Protein 6WFV (pdb70)

Secondary structure (DSSP, 8-state):
--GGGEEEEEE-SS--HHHHHHHHHHHHTT--EEEE-TTSPP-S--TT-SS-BHHHHHHHHHHHGGGTT-TT-EEEEEESTTEEE-S-HHHHHHHHHHHT-SEEEEEESS--S-GGGGGGSPP-TTS--EEEEEEEEEEHHHHHHHHTT--S-TTSBHHHHHHHHHT-HHHHHHHTEEE-TT-SSEEE-TTTGGGEEEEEETTEEEEEETTTTB--SEEE--GGGGGGGGG--

InterPro domains:
  IPR001006 Procollagen-lysine 5-dioxygenase, conserved site [PS01325] (666-673)
  IPR005123 Oxoglutarate/iron-dependent dioxygenase domain [PS51471] (647-738)
  IPR006620 Prolyl 4-hydroxylase, alpha subunit [SM00702] (564-737)
  IPR029044 Nucleotide-diphospho-sugar transferases [SSF53448] (309-612)
  IPR044861 Isopenicillin N synthase-like, Fe(2+) 2OG dioxygenase domain [PF03171] (651-738)
  IPR050757 Collagen-modifying Glycosyltransferase 25 [PTHR10730] (68-732)
  IPR057589 PLOD1-3-like, GT domain [PF25342] (37-279)

Nearest PDB structures (foldseek):
  6wfv-assembly1_A  TM=1.004E+00  e=2.720E-55  Homo sapiens
  6tex-assembly1_A  TM=9.906E-01  e=3.030E-49  Homo sapiens
  6fxr-assembly1_A  TM=9.910E-01  e=2.423E-48  Homo sapiens
  8one-assembly1_A  TM=9.907E-01  e=4.680E-47  Homo sapiens
  6tez-assembly1_A-2  TM=9.924E-01  e=7.274E-47  Homo sapiens

Structure (mmCIF, N/CA/C/O backbone):
data_6WFV
#
_entry.id   6WFV
#
_cell.length_a   71.066
_cell.length_b   71.066
_cell.length_c   110.813
_cell.angle_alpha   90.000
_cell.angle_beta   90.000
_cell.angle_gamma   120.000
#
_symmetry.space_group_name_H-M   'P 32 2 1'
#
loop_
_entity.id
_entity.type
_entity.pdbx_description
1 polymer 'Multifunctional procollagen lysine hydroxylase and glycosyltransferase LH3'
2 non-polymer 'MANGANESE (II) ION'
3 non-polymer 'MAGNESIUM ION'
4 non-polymer "URIDINE-5'-DIPHOSPHATE"
5 non-polymer 2-AMINO-2-HYDROXYMETHYL-PROPANE-1,3-DIOL
6 water water
#
loop_
_atom_site.group_PDB
_atom_site.id
_atom_site.type_symbol
_atom_site.label_atom_id
_atom_site.label_alt_id
_atom_site.label_comp_id
_atom_site.label_asym_id
_atom_site.label_entity_id
_atom_site.label_seq_id
_atom_site.pdbx_PDB_ins_code
_atom_site.Cartn_x
_atom_site.Cartn_y
_atom_site.Cartn_z
_atom_site.occupancy
_atom_site.B_iso_or_equiv
_atom_site.auth_seq_id
_atom_site.auth_comp_id
_atom_site.auth_asym_id
_atom_site.auth_atom_id
_atom_site.pdbx_PDB_model_num
ATOM 1 N N . VAL A 1 15 ? 53.581 25.137 6.001 1.00 47.54 34 VAL A N 1
ATOM 2 C CA . VAL A 1 15 ? 52.741 24.036 5.548 1.00 47.87 34 VAL A CA 1
ATOM 3 C C . VAL A 1 15 ? 52.417 24.286 4.061 1.00 42.71 34 VAL A C 1
ATOM 4 O O . VAL A 1 15 ? 52.377 25.420 3.577 1.00 53.08 34 VAL A O 1
ATOM 16 N N . ASN A 1 16 ? 52.206 23.198 3.357 1.00 36.50 35 ASN A N 1
ATOM 17 C CA . ASN A 1 16 ? 51.893 23.235 1.952 1.00 36.81 35 ASN A CA 1
ATOM 18 C C . ASN A 1 16 ? 50.410 23.582 1.774 1.00 35.54 35 ASN A C 1
ATOM 19 O O . ASN A 1 16 ? 49.561 22.906 2.364 1.00 34.55 35 ASN A O 1
ATOM 30 N N . PRO A 1 17 ? 50.067 24.660 1.033 1.00 36.93 36 PRO A N 1
ATOM 31 C CA . PRO A 1 17 ? 48.635 24.931 0.800 1.00 31.12 36 PRO A CA 1
ATOM 32 C C . PRO A 1 17 ? 47.890 23.752 0.189 1.00 25.82 36 PRO A C 1
ATOM 33 O O . PRO A 1 17 ? 46.664 23.680 0.320 1.00 27.08 36 PRO A O 1
ATOM 44 N N . GLU A 1 18 ? 48.589 22.832 -0.497 1.00 27.49 37 GLU A N 1
ATOM 45 C CA . GLU A 1 18 ? 47.903 21.676 -1.074 1.00 31.50 37 GLU A CA 1
ATOM 46 C C . GLU A 1 18 ? 47.333 20.756 -0.005 1.00 27.81 37 GLU A C 1
ATOM 47 O O . GLU A 1 18 ? 46.459 19.938 -0.310 1.00 31.14 37 GLU A O 1
ATOM 59 N N . LYS A 1 19 ? 47.769 20.902 1.241 1.00 26.32 38 LYS A N 1
ATOM 60 C CA . LYS A 1 19 ? 47.268 20.086 2.341 1.00 25.15 38 LYS A CA 1
ATOM 61 C C . LYS A 1 19 ? 46.121 20.746 3.099 1.00 24.59 38 LYS A C 1
ATOM 62 O O . LYS A 1 19 ? 45.667 20.186 4.095 1.00 27.76 38 LYS A O 1
ATOM 81 N N . LEU A 1 20 ? 45.651 21.915 2.664 1.00 20.43 39 LEU A N 1
ATOM 82 C CA . LEU A 1 20 ? 44.555 22.610 3.327 1.00 18.62 39 LEU A CA 1
ATOM 83 C C . LEU A 1 20 ? 43.253 22.422 2.557 1.00 20.04 39 LEU A C 1
ATOM 84 O O . LEU A 1 20 ? 43.206 22.646 1.340 1.00 18.92 39 LEU A O 1
ATOM 100 N N . LEU A 1 21 ? 42.198 22.049 3.269 1.00 16.24 40 LEU A N 1
ATOM 101 C CA . LEU A 1 21 ? 40.852 21.984 2.716 1.00 19.41 40 LEU A CA 1
ATOM 102 C C . LEU A 1 21 ? 39.942 22.884 3.527 1.00 20.51 40 LEU A C 1
ATOM 103 O O . LEU A 1 21 ? 39.938 22.809 4.763 1.00 17.90 40 LEU A O 1
ATOM 119 N N . VAL A 1 22 ? 39.172 23.737 2.855 1.00 15.17 41 VAL A N 1
ATOM 120 C CA . VAL A 1 22 ? 38.172 24.559 3.517 1.00 14.91 41 VAL A CA 1
ATOM 121 C C . VAL A 1 22 ? 36.835 23.859 3.370 1.00 18.84 41 VAL A C 1
ATOM 122 O O . VAL A 1 22 ? 36.363 23.649 2.257 1.00 19.42 41 VAL A O 1
ATOM 135 N N . ILE A 1 23 ? 36.218 23.503 4.471 1.00 14.70 42 ILE A N 1
ATOM 136 C CA . ILE A 1 23 ? 34.913 22.866 4.481 1.00 14.03 42 ILE A CA 1
ATOM 137 C C . ILE A 1 23 ? 33.892 23.876 4.969 1.00 17.11 42 ILE A C 1
ATOM 138 O O . ILE A 1 23 ? 34.116 24.575 5.982 1.00 16.43 42 ILE A O 1
ATOM 154 N N . THR A 1 24 ? 32.762 23.954 4.266 1.00 13.89 43 THR A N 1
ATOM 155 C CA . THR A 1 24 ? 31.659 24.808 4.682 1.00 14.64 43 THR A CA 1
ATOM 156 C C . THR A 1 24 ? 30.337 24.077 4.496 1.00 18.47 43 THR A C 1
ATOM 157 O O . THR A 1 24 ? 30.280 22.943 4.009 1.00 17.85 43 THR A O 1
ATOM 168 N N . VAL A 1 25 ? 29.262 24.722 4.940 1.00 18.34 44 VAL A N 1
ATOM 169 C CA . VAL A 1 25 ? 27.912 24.201 4.796 1.00 16.19 44 VAL A CA 1
ATOM 170 C C . VAL A 1 25 ? 27.090 25.253 4.075 1.00 16.59 44 VAL A C 1
ATOM 171 O O . VAL A 1 25 ? 27.159 26.447 4.405 1.00 17.48 44 VAL A O 1
ATOM 184 N N . ALA A 1 26 ? 26.334 24.820 3.072 1.00 15.69 45 ALA A N 1
ATOM 185 C CA . ALA A 1 26 ? 25.359 25.678 2.417 1.00 16.86 45 ALA A CA 1
ATOM 186 C C . ALA A 1 26 ? 24.253 24.795 1.886 1.00 19.97 45 ALA A C 1
ATOM 187 O O . ALA A 1 26 ? 24.514 23.935 1.035 1.00 20.12 45 ALA A O 1
ATOM 194 N N . THR A 1 27 ? 23.026 25.011 2.334 1.00 17.56 46 THR A N 1
ATOM 195 C CA . THR A 1 27 ? 21.925 24.277 1.742 1.00 21.98 46 THR A CA 1
ATOM 196 C C . THR A 1 27 ? 21.410 24.923 0.458 1.00 19.47 46 THR A C 1
ATOM 197 O O . THR A 1 27 ? 20.738 24.250 -0.326 1.00 19.38 46 THR A O 1
ATOM 208 N N . ALA A 1 28 ? 21.713 26.195 0.222 1.00 19.49 47 ALA A N 1
ATOM 209 C CA . ALA A 1 28 ? 21.354 26.882 -1.009 1.00 19.16 47 ALA A CA 1
ATOM 210 C C . ALA A 1 28 ? 22.498 27.803 -1.398 1.00 17.76 47 ALA A C 1
ATOM 211 O O . ALA A 1 28 ? 23.311 28.207 -0.565 1.00 18.81 47 ALA A O 1
ATOM 218 N N . GLU A 1 29 ? 22.557 28.133 -2.690 1.00 20.25 48 GLU A N 1
ATOM 219 C CA . GLU A 1 29 ? 23.564 29.070 -3.190 1.00 22.37 48 GLU A CA 1
ATOM 220 C C . GLU A 1 29 ? 23.039 30.503 -3.017 1.00 20.36 48 GLU A C 1
ATOM 221 O O . GLU A 1 29 ? 22.660 31.193 -3.965 1.00 22.40 48 GLU A O 1
ATOM 233 N N . THR A 1 30 ? 23.011 30.915 -1.742 1.00 21.38 49 THR A N 1
ATOM 234 C CA . THR A 1 30 ? 22.558 32.249 -1.378 1.00 23.28 49 THR A CA 1
ATOM 235 C C . THR A 1 30 ? 23.592 33.296 -1.800 1.00 21.06 49 THR A C 1
ATOM 236 O O . THR A 1 30 ? 24.753 32.982 -2.103 1.00 19.68 49 THR A O 1
ATOM 247 N N . GLU A 1 31 ? 23.174 34.566 -1.780 1.00 23.19 50 GLU A N 1
ATOM 248 C CA . GLU A 1 31 ? 24.121 35.631 -2.093 1.00 23.98 50 GLU A CA 1
ATOM 249 C C . GLU A 1 31 ? 25.301 35.608 -1.138 1.00 23.41 50 GLU A C 1
ATOM 250 O O . GLU A 1 31 ? 26.439 35.876 -1.538 1.00 25.25 50 GLU A O 1
ATOM 262 N N . GLY A 1 32 ? 25.048 35.274 0.132 1.00 22.09 51 GLY A N 1
ATOM 263 C CA . GLY A 1 32 ? 26.135 35.171 1.089 1.00 22.68 51 GLY A CA 1
ATOM 264 C C . GLY A 1 32 ? 27.110 34.056 0.741 1.00 19.88 51 GLY A C 1
ATOM 265 O O . GLY A 1 32 ? 28.329 34.250 0.769 1.00 19.99 51 GLY A O 1
ATOM 269 N N . TYR A 1 33 ? 26.581 32.879 0.401 1.00 19.58 52 TYR A N 1
ATOM 270 C CA . TYR A 1 33 ? 27.468 31.794 -0.013 1.00 18.62 52 TYR A CA 1
ATOM 271 C C . TYR A 1 33 ? 28.279 32.170 -1.243 1.00 17.11 52 TYR A C 1
ATOM 272 O O . TYR A 1 33 ? 29.480 31.877 -1.312 1.00 20.15 52 TYR A O 1
ATOM 290 N N . LEU A 1 34 ? 27.654 32.824 -2.231 1.00 18.61 53 LEU A N 1
ATOM 291 C CA . LEU A 1 34 ? 28.388 33.198 -3.432 1.00 21.35 53 LEU A CA 1
ATOM 292 C C . LEU A 1 34 ? 29.474 34.232 -3.117 1.00 18.30 53 LEU A C 1
ATOM 293 O O . LEU A 1 34 ? 30.574 34.178 -3.683 1.00 24.19 53 LEU A O 1
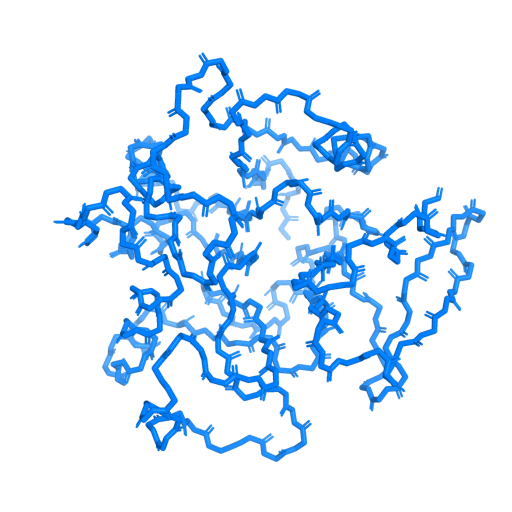ATOM 309 N N . ARG A 1 35 ? 29.177 35.165 -2.201 1.00 24.16 54 ARG A N 1
ATOM 310 C CA . ARG A 1 35 ? 30.180 36.124 -1.729 1.00 24.04 54 ARG A CA 1
ATOM 311 C C . ARG A 1 35 ? 31.357 35.402 -1.086 1.00 26.24 54 ARG A C 1
ATOM 312 O O . ARG A 1 35 ? 32.522 35.691 -1.395 1.00 23.62 54 ARG A O 1
ATOM 333 N N . PHE A 1 36 ? 31.064 34.441 -0.209 1.00 22.32 55 PHE A N 1
ATOM 334 C CA . PHE A 1 36 ? 32.108 33.607 0.380 1.00 21.14 55 PHE A CA 1
ATOM 335 C C . PHE A 1 36 ? 32.920 32.900 -0.697 1.00 21.84 55 PHE A C 1
ATOM 336 O O . PHE A 1 36 ? 34.159 32.961 -0.726 1.00 21.19 55 PHE A O 1
ATOM 353 N N . LEU A 1 37 ? 32.228 32.226 -1.605 1.00 20.45 56 LEU A N 1
ATOM 354 C CA . LEU A 1 37 ? 32.892 31.392 -2.593 1.00 20.00 56 LEU A CA 1
ATOM 355 C C . LEU A 1 37 ? 33.769 32.209 -3.532 1.00 21.52 56 LEU A C 1
ATOM 356 O O . LEU A 1 37 ? 34.851 31.761 -3.930 1.00 24.71 56 LEU A O 1
ATOM 372 N N . ARG A 1 38 ? 33.313 33.402 -3.919 1.00 18.73 57 ARG A N 1
ATOM 373 C CA . ARG A 1 38 ? 34.140 34.242 -4.770 1.00 21.48 57 ARG A CA 1
ATOM 374 C C . ARG A 1 38 ? 35.427 34.627 -4.064 1.00 20.58 57 ARG A C 1
ATOM 375 O O . ARG A 1 38 ? 36.494 34.694 -4.698 1.00 21.50 57 ARG A O 1
ATOM 396 N N . SER A 1 39 ? 35.345 34.913 -2.761 1.00 21.66 58 SER A N 1
ATOM 397 C CA . SER A 1 39 ? 36.549 35.276 -2.023 1.00 20.36 58 SER A CA 1
ATOM 398 C C . SER A 1 39 ? 37.485 34.080 -1.896 1.00 21.94 58 SER A C 1
ATOM 399 O O . SER A 1 39 ? 38.704 34.219 -2.058 1.00 21.87 58 SER A O 1
ATOM 407 N N . ALA A 1 40 ? 36.933 32.890 -1.673 1.00 21.27 59 ALA A N 1
ATOM 408 C CA . ALA A 1 40 ? 37.772 31.701 -1.550 1.00 21.05 59 ALA A CA 1
ATOM 409 C C . ALA A 1 40 ? 38.484 31.401 -2.861 1.00 23.65 59 ALA A C 1
ATOM 410 O O . ALA A 1 40 ? 39.673 31.050 -2.875 1.00 22.17 59 ALA A O 1
ATOM 417 N N . GLU A 1 41 ? 37.768 31.537 -3.969 1.00 21.68 60 GLU A N 1
ATOM 418 C CA . GLU A 1 41 ? 38.338 31.247 -5.280 1.00 24.01 60 GLU A CA 1
ATOM 419 C C . GLU A 1 41 ? 39.394 32.274 -5.660 1.00 25.40 60 GLU A C 1
ATOM 420 O O . GLU A 1 41 ? 40.432 31.914 -6.227 1.00 24.96 60 GLU A O 1
ATOM 432 N N . PHE A 1 42 ? 39.166 33.553 -5.320 1.00 22.67 61 PHE A N 1
ATOM 433 C CA . PHE A 1 42 ? 40.155 34.590 -5.627 1.00 23.15 61 PHE A CA 1
ATOM 434 C C . PHE A 1 42 ? 41.501 34.277 -4.981 1.00 22.63 61 PHE A C 1
ATOM 435 O O . PHE A 1 42 ? 42.559 34.498 -5.592 1.00 23.00 61 PHE A O 1
ATOM 452 N N . PHE A 1 43 ? 41.474 33.753 -3.751 1.00 23.88 62 PHE A N 1
ATOM 453 C CA . PHE A 1 43 ? 42.674 33.402 -2.992 1.00 24.03 62 PHE A CA 1
ATOM 454 C C . PHE A 1 43 ? 43.133 31.957 -3.228 1.00 23.44 62 PHE A C 1
ATOM 455 O O . PHE A 1 43 ? 44.089 31.519 -2.581 1.00 24.94 62 PHE A O 1
ATOM 472 N N A ASN A 1 44 ? 42.467 31.229 -4.128 0.56 20.71 63 ASN A N 1
ATOM 473 N N B ASN A 1 44 ? 42.509 31.225 -4.161 0.44 21.02 63 ASN A N 1
ATOM 474 C CA A ASN A 1 44 ? 42.899 29.906 -4.577 0.56 22.90 63 ASN A CA 1
ATOM 475 C CA B ASN A 1 44 ? 42.938 29.876 -4.580 0.44 22.81 63 ASN A CA 1
ATOM 476 C C A ASN A 1 44 ? 42.754 28.846 -3.484 0.56 22.11 63 ASN A C 1
ATOM 477 C C B ASN A 1 44 ? 42.758 28.832 -3.477 0.44 22.10 63 ASN A C 1
ATOM 478 O O A ASN A 1 44 ? 43.500 27.862 -3.452 0.56 23.44 63 ASN A O 1
ATOM 479 O O B ASN A 1 44 ? 43.497 27.844 -3.418 0.44 23.36 63 ASN A O 1
ATOM 500 N N . TYR A 1 45 ? 41.786 29.025 -2.591 1.00 20.08 64 TYR A N 1
ATOM 501 C CA . TYR A 1 45 ? 41.442 27.970 -1.640 1.00 16.48 64 TYR A CA 1
ATOM 502 C C . TYR A 1 45 ? 40.698 26.852 -2.365 1.00 19.98 64 TYR A C 1
ATOM 503 O O . TYR A 1 45 ? 40.070 27.066 -3.417 1.00 20.99 64 TYR A O 1
ATOM 521 N N . THR A 1 46 ? 40.765 25.659 -1.804 1.00 18.00 65 THR A N 1
ATOM 522 C CA . THR A 1 46 ? 39.933 24.547 -2.242 1.00 19.27 65 THR A CA 1
ATOM 523 C C . THR A 1 46 ? 38.806 24.372 -1.233 1.00 20.14 65 THR A C 1
ATOM 524 O O . THR A 1 46 ? 39.065 24.202 -0.029 1.00 19.35 65 THR A O 1
ATOM 535 N N . VAL A 1 47 ? 37.564 24.440 -1.721 1.00 17.83 66 VAL A N 1
ATOM 536 C CA . VAL A 1 47 ? 36.379 24.403 -0.869 1.00 17.37 66 VAL A CA 1
ATOM 537 C C . VAL A 1 47 ? 35.643 23.084 -1.094 1.00 17.52 66 VAL A C 1
ATOM 538 O O . VAL A 1 47 ? 35.530 22.600 -2.224 1.00 16.94 66 VAL A O 1
ATOM 551 N N . ARG A 1 48 ? 35.162 22.506 0.006 1.00 16.72 67 ARG A N 1
ATOM 552 C CA . ARG A 1 48 ? 34.220 21.388 0.004 1.00 17.41 67 ARG A CA 1
ATOM 553 C C . ARG A 1 48 ? 32.948 21.906 0.666 1.00 19.27 67 ARG A C 1
ATOM 554 O O . ARG A 1 48 ? 32.998 22.357 1.810 1.00 19.04 67 ARG A O 1
ATOM 575 N N . THR A 1 49 ? 31.835 21.877 -0.060 1.00 15.78 68 THR A N 1
ATOM 576 C CA . THR A 1 49 ? 30.573 22.425 0.426 1.00 16.78 68 THR A CA 1
ATOM 577 C C . THR A 1 49 ? 29.620 21.292 0.771 1.00 17.41 68 THR A C 1
ATOM 578 O O . THR A 1 49 ? 29.282 20.469 -0.093 1.00 19.67 68 THR A O 1
ATOM 589 N N . LEU A 1 50 ? 29.194 21.253 2.038 1.00 15.66 69 LEU A N 1
ATOM 590 C CA . LEU A 1 50 ? 28.256 20.237 2.496 1.00 14.50 69 LEU A CA 1
ATOM 591 C C . LEU A 1 50 ? 26.836 20.775 2.457 1.00 15.68 69 LEU A C 1
ATOM 592 O O . LEU A 1 50 ? 26.582 21.918 2.856 1.00 19.20 69 LEU A O 1
ATOM 608 N N . GLY A 1 51 ? 25.916 19.947 1.992 1.00 18.88 70 GLY A N 1
ATOM 609 C CA . GLY A 1 51 ? 24.505 20.209 2.167 1.00 21.53 70 GLY A CA 1
ATOM 610 C C . GLY A 1 51 ? 23.758 20.862 1.016 1.00 18.41 70 GLY A C 1
ATOM 611 O O . GLY A 1 51 ? 22.545 21.107 1.158 1.00 20.63 70 GLY A O 1
ATOM 615 N N . LEU A 1 52 ? 24.404 21.129 -0.130 1.00 17.49 71 LEU A N 1
ATOM 616 C CA . LEU A 1 52 ? 23.721 21.867 -1.189 1.00 19.40 71 LEU A CA 1
ATOM 617 C C . LEU A 1 52 ? 22.514 21.114 -1.731 1.00 19.40 71 LEU A C 1
ATOM 618 O O . LEU A 1 52 ? 22.617 19.972 -2.195 1.00 20.91 71 LEU A O 1
ATOM 634 N N . GLY A 1 53 ? 21.365 21.784 -1.702 1.00 17.86 72 GLY A N 1
ATOM 635 C CA . GLY A 1 53 ? 20.115 21.234 -2.150 1.00 19.87 72 GLY A CA 1
ATOM 636 C C . GLY A 1 53 ? 19.379 20.398 -1.131 1.00 18.96 72 GLY A C 1
ATOM 637 O O . GLY A 1 53 ? 18.287 19.893 -1.446 1.00 21.19 72 GLY A O 1
ATOM 641 N N . GLU A 1 54 ? 19.953 20.197 0.049 1.00 21.83 73 GLU A N 1
ATOM 642 C CA . GLU A 1 54 ? 19.299 19.478 1.136 1.00 25.31 73 GLU A CA 1
ATOM 643 C C . GLU A 1 54 ? 18.437 20.435 1.952 1.00 23.91 73 GLU A C 1
ATOM 644 O O . GLU A 1 54 ? 18.612 21.656 1.902 1.00 21.61 73 GLU A O 1
ATOM 656 N N . GLU A 1 55 ? 17.491 19.861 2.704 1.00 25.67 74 GLU A N 1
ATOM 657 C CA . GLU A 1 55 ? 16.629 20.649 3.569 1.00 24.83 74 GLU A CA 1
ATOM 658 C C . GLU A 1 55 ? 17.401 21.028 4.827 1.00 22.83 74 GLU A C 1
ATOM 659 O O . GLU A 1 55 ? 18.026 20.172 5.471 1.00 22.66 74 GLU A O 1
ATOM 671 N N . TRP A 1 56 ? 17.381 22.313 5.174 1.00 24.29 75 TRP A N 1
ATOM 672 C CA . TRP A 1 56 ? 17.976 22.731 6.437 1.00 21.10 75 TRP A CA 1
ATOM 673 C C . TRP A 1 56 ? 17.102 22.275 7.590 1.00 22.75 75 TRP A C 1
ATOM 674 O O . TRP A 1 56 ? 15.897 22.538 7.620 1.00 23.37 75 TRP A O 1
ATOM 695 N N . ARG A 1 57 ? 17.727 21.590 8.532 1.00 22.53 76 ARG A N 1
ATOM 696 C CA . ARG A 1 57 ? 17.077 21.111 9.741 1.00 22.09 76 ARG A CA 1
ATOM 697 C C . ARG A 1 57 ? 17.725 21.692 10.987 1.00 21.12 76 ARG A C 1
ATOM 698 O O . ARG A 1 57 ? 17.465 21.208 12.109 1.00 21.86 76 ARG A O 1
ATOM 719 N N . GLY A 1 58 ? 18.553 22.720 10.832 1.00 20.32 77 GLY A N 1
ATOM 720 C CA . GLY A 1 58 ? 19.330 23.246 11.944 1.00 18.83 77 GLY A CA 1
ATOM 721 C C . GLY A 1 58 ? 18.605 24.229 12.832 1.00 21.20 77 GLY A C 1
ATOM 722 O O . GLY A 1 58 ? 19.234 24.819 13.716 1.00 24.61 77 GLY A O 1
ATOM 726 N N . GLY A 1 59 ? 17.317 24.429 12.628 1.00 24.35 78 GLY A N 1
ATOM 727 C CA . GLY A 1 59 ? 16.538 25.371 13.407 1.00 25.84 78 GLY A CA 1
ATOM 728 C C . GLY A 1 59 ? 16.125 26.587 12.578 1.00 25.88 78 GLY A C 1
ATOM 729 O O . GLY A 1 59 ? 16.859 27.045 11.687 1.00 27.07 78 GLY A O 1
ATOM 733 N N . ASP A 1 60 ? 14.925 27.099 12.869 1.00 22.59 79 ASP A N 1
ATOM 734 C CA . ASP A 1 60 ? 14.384 28.305 12.226 1.00 25.53 79 ASP A CA 1
ATOM 735 C C . ASP A 1 60 ? 15.429 29.408 12.288 1.00 29.54 79 ASP A C 1
ATOM 736 O O . ASP A 1 60 ? 16.091 29.592 13.303 1.00 23.48 79 ASP A O 1
ATOM 745 N N . VAL A 1 61 ? 15.619 30.117 11.172 1.00 31.27 80 VAL A N 1
ATOM 746 C CA . VAL A 1 61 ? 16.724 31.073 11.106 1.00 30.61 80 VAL A CA 1
ATOM 747 C C . VAL A 1 61 ? 16.552 32.234 12.076 1.00 25.16 80 VAL A C 1
ATOM 748 O O . VAL A 1 61 ? 17.530 32.920 12.382 1.00 24.57 80 VAL A O 1
ATOM 761 N N . ALA A 1 62 ? 15.338 32.463 12.590 1.00 26.02 81 ALA A N 1
ATOM 762 C CA . ALA A 1 62 ? 15.157 33.475 13.633 1.00 31.20 81 ALA A CA 1
ATOM 763 C C . ALA A 1 62 ? 15.901 33.112 14.911 1.00 28.46 81 ALA A C 1
ATOM 764 O O . ALA A 1 62 ? 16.356 33.999 15.644 1.00 25.68 81 ALA A O 1
ATOM 771 N N . ARG A 1 63 ? 16.030 31.823 15.202 1.00 22.09 82 ARG A N 1
ATOM 772 C CA . ARG A 1 63 ? 16.605 31.374 16.465 1.00 20.85 82 ARG A CA 1
ATOM 773 C C . ARG A 1 63 ? 18.080 31.745 16.579 1.00 22.70 82 ARG A C 1
ATOM 774 O O . ARG A 1 63 ? 18.810 31.840 15.588 1.00 23.15 82 ARG A O 1
ATOM 795 N N . THR A 1 64 ? 18.499 31.983 17.809 1.00 19.88 83 THR A N 1
ATOM 796 C CA . THR A 1 64 ? 19.865 32.364 18.147 1.00 21.26 83 THR A CA 1
ATOM 797 C C . THR A 1 64 ? 20.713 31.175 18.538 1.00 23.66 83 THR A C 1
ATOM 798 O O . THR A 1 64 ? 21.887 31.345 18.883 1.00 24.74 83 THR A O 1
ATOM 809 N N . VAL A 1 65 ? 20.131 29.977 18.520 1.00 20.21 84 VAL A N 1
ATOM 810 C CA . VAL A 1 65 ? 20.849 28.730 18.728 1.00 19.67 84 VAL A CA 1
ATOM 811 C C . VAL A 1 65 ? 20.419 27.754 17.636 1.00 21.12 84 VAL A C 1
ATOM 812 O O . VAL A 1 65 ? 19.340 27.880 17.053 1.00 23.15 84 VAL A O 1
ATOM 825 N N . GLY A 1 66 ? 21.258 26.763 17.400 1.00 19.93 85 GLY A N 1
ATOM 826 C CA . GLY A 1 66 ? 20.988 25.705 16.438 1.00 22.37 85 GLY A CA 1
ATOM 827 C C . GLY A 1 66 ? 22.220 25.382 15.617 1.00 19.96 85 GLY A C 1
ATOM 828 O O . GLY A 1 66 ? 23.349 25.678 16.003 1.00 19.67 85 GLY A O 1
ATOM 832 N N . GLY A 1 67 ? 22.010 24.745 14.468 1.00 19.91 86 GLY A N 1
ATOM 833 C CA . GLY A 1 67 ? 23.109 24.415 13.600 1.00 18.99 86 GLY A CA 1
ATOM 834 C C . GLY A 1 67 ? 23.754 23.069 13.839 1.00 19.37 86 GLY A C 1
ATOM 835 O O . GLY A 1 67 ? 24.808 22.800 13.250 1.00 19.18 86 GLY A O 1
ATOM 839 N N . GLY A 1 68 ? 23.150 22.212 14.665 1.00 17.04 87 GLY A N 1
ATOM 840 C CA . GLY A 1 68 ? 23.710 20.891 14.901 1.00 20.34 87 GLY A CA 1
ATOM 841 C C . GLY A 1 68 ? 23.849 20.072 13.623 1.00 18.10 87 GLY A C 1
ATOM 842 O O . GLY A 1 68 ? 24.762 19.245 13.508 1.00 18.99 87 GLY A O 1
ATOM 846 N N . GLN A 1 69 ? 22.941 20.281 12.670 1.00 17.63 88 GLN A N 1
ATOM 847 C CA . GLN A 1 69 ? 23.061 19.603 11.379 1.00 16.85 88 GLN A CA 1
ATOM 848 C C . GLN A 1 69 ? 24.429 19.829 10.755 1.00 17.14 88 GLN A C 1
ATOM 849 O O . GLN A 1 69 ? 24.946 18.946 10.055 1.00 19.55 88 GLN A O 1
ATOM 863 N N . LYS A 1 70 ? 25.019 21.009 10.955 1.00 17.66 89 LYS A N 1
ATOM 864 C CA . LYS A 1 70 ? 26.351 21.256 10.415 1.00 17.14 89 LYS A CA 1
ATOM 865 C C . LYS A 1 70 ? 27.349 20.249 10.960 1.00 17.66 89 LYS A C 1
ATOM 866 O O . LYS A 1 70 ? 28.208 19.737 10.219 1.00 16.71 89 LYS A O 1
ATOM 885 N N . VAL A 1 71 ? 27.266 19.974 12.273 1.00 15.92 90 VAL A N 1
ATOM 886 C CA . VAL A 1 71 ? 28.222 19.067 12.892 1.00 16.36 90 VAL A CA 1
ATOM 887 C C . VAL A 1 71 ? 27.978 17.646 12.411 1.00 15.62 90 VAL A C 1
ATOM 888 O O . VAL A 1 71 ? 28.923 16.867 12.232 1.00 17.85 90 VAL A O 1
ATOM 901 N N . ARG A 1 72 ? 26.706 17.268 12.235 1.00 16.08 91 ARG A N 1
ATOM 902 C CA . ARG A 1 72 ? 26.417 15.923 11.753 1.00 19.54 91 ARG A CA 1
ATOM 903 C C . ARG A 1 72 ? 27.002 15.711 10.363 1.00 18.30 91 ARG A C 1
ATOM 904 O O . ARG A 1 72 ? 27.598 14.667 10.082 1.00 19.84 91 ARG A O 1
ATOM 925 N N . TRP A 1 73 ? 26.847 16.694 9.486 1.00 17.40 92 TRP A N 1
ATOM 926 C CA . TRP A 1 73 ? 27.399 16.581 8.143 1.00 17.60 92 TRP A CA 1
ATOM 927 C C . TRP A 1 73 ? 28.925 16.608 8.170 1.00 16.08 92 TRP A C 1
ATOM 928 O O . TRP A 1 73 ? 29.573 15.839 7.455 1.00 18.13 92 TRP A O 1
ATOM 949 N N . LEU A 1 74 ? 29.512 17.464 9.017 1.00 18.22 93 LEU A N 1
ATOM 950 C CA . LEU A 1 74 ? 30.965 17.499 9.144 1.00 16.02 93 LEU A CA 1
ATOM 951 C C . LEU A 1 74 ? 31.502 16.176 9.697 1.00 17.77 93 LEU A C 1
ATOM 952 O O . LEU A 1 74 ? 32.543 15.683 9.231 1.00 18.83 93 LEU A O 1
ATOM 968 N N . LYS A 1 75 ? 30.819 15.600 10.692 1.00 18.16 94 LYS A N 1
ATOM 969 C CA . LYS A 1 75 ? 31.210 14.298 11.234 1.00 21.29 94 LYS A CA 1
ATOM 970 C C . LYS A 1 75 ? 31.322 13.266 10.127 1.00 23.51 94 LYS A C 1
ATOM 971 O O . LYS A 1 75 ? 32.304 12.515 10.052 1.00 21.75 94 LYS A O 1
ATOM 990 N N A LYS A 1 76 ? 30.307 13.194 9.272 0.49 20.76 95 LYS A N 1
ATOM 991 N N B LYS A 1 76 ? 30.317 13.207 9.259 0.51 20.82 95 LYS A N 1
ATOM 992 C CA A LYS A 1 76 ? 30.323 12.232 8.178 0.49 21.17 95 LYS A CA 1
ATOM 993 C CA B LYS A 1 76 ? 30.327 12.223 8.184 0.51 21.17 95 LYS A CA 1
ATOM 994 C C A LYS A 1 76 ? 31.513 12.473 7.257 0.49 20.83 95 LYS A C 1
ATOM 995 C C B LYS A 1 76 ? 31.485 12.465 7.222 0.51 21.07 95 LYS A C 1
ATOM 996 O O A LYS A 1 76 ? 32.240 11.537 6.902 0.49 25.00 95 LYS A O 1
ATOM 997 O O B LYS A 1 76 ? 32.157 11.516 6.799 0.51 23.98 95 LYS A O 1
ATOM 1034 N N . GLU A 1 77 ? 31.713 13.725 6.844 1.00 18.54 96 GLU A N 1
ATOM 1035 C CA . GLU A 1 77 ? 32.815 14.037 5.941 1.00 20.19 96 GLU A CA 1
ATOM 1036 C C . GLU A 1 77 ? 34.163 13.717 6.582 1.00 21.44 96 GLU A C 1
ATOM 1037 O O . GLU A 1 77 ? 35.059 13.192 5.919 1.00 22.16 96 GLU A O 1
ATOM 1049 N N . MET A 1 78 ? 34.318 13.989 7.885 1.00 19.22 97 MET A N 1
ATOM 1050 C CA . MET A 1 78 ? 35.623 13.814 8.505 1.00 20.34 97 MET A CA 1
ATOM 1051 C C . MET A 1 78 ? 36.033 12.349 8.605 1.00 22.42 97 MET A C 1
ATOM 1052 O O . MET A 1 78 ? 37.216 12.067 8.802 1.00 25.66 97 MET A O 1
ATOM 1066 N N . GLU A 1 79 ? 35.089 11.415 8.466 1.00 25.12 98 GLU A N 1
ATOM 1067 C CA . GLU A 1 79 ? 35.447 10.000 8.463 1.00 27.49 98 GLU A CA 1
ATOM 1068 C C . GLU A 1 79 ? 36.427 9.682 7.342 1.00 25.13 98 GLU A C 1
ATOM 1069 O O . GLU A 1 79 ? 37.234 8.760 7.470 1.00 30.17 98 GLU A O 1
ATOM 1081 N N . LYS A 1 80 ? 36.389 10.456 6.258 1.00 26.87 99 LYS A N 1
ATOM 1082 C CA . LYS A 1 80 ? 37.305 10.253 5.148 1.00 28.24 99 LYS A CA 1
ATOM 1083 C C . LYS A 1 80 ? 38.736 10.608 5.525 1.00 30.86 99 LYS A C 1
ATOM 1084 O O . LYS A 1 80 ? 39.682 10.101 4.907 1.00 27.15 99 LYS A O 1
ATOM 1103 N N . TYR A 1 81 ? 38.911 11.499 6.499 1.00 26.15 100 TYR A N 1
ATOM 1104 C CA . TYR A 1 81 ? 40.204 12.095 6.809 1.00 26.00 100 TYR A CA 1
ATOM 1105 C C . TYR A 1 81 ? 40.719 11.695 8.181 1.00 30.59 100 TYR A C 1
ATOM 1106 O O . TYR A 1 81 ? 41.713 12.256 8.646 1.00 29.67 100 TYR A O 1
ATOM 1124 N N . ALA A 1 82 ? 40.081 10.715 8.823 1.00 30.47 101 ALA A N 1
ATOM 1125 C CA . ALA A 1 82 ? 40.384 10.398 10.215 1.00 30.63 101 ALA A CA 1
ATOM 1126 C C . ALA A 1 82 ? 41.850 10.047 10.416 1.00 36.21 101 ALA A C 1
ATOM 1127 O O . ALA A 1 82 ? 42.402 10.283 11.497 1.00 36.41 101 ALA A O 1
ATOM 1134 N N . ASP A 1 83 ? 42.501 9.531 9.374 1.00 33.62 102 ASP A N 1
ATOM 1135 C CA . ASP A 1 83 ? 43.861 9.015 9.437 1.00 45.29 102 ASP A CA 1
ATOM 1136 C C . ASP A 1 83 ? 44.859 9.888 8.683 1.00 45.40 102 ASP A C 1
ATOM 1137 O O . ASP A 1 83 ? 46.015 9.485 8.521 1.00 48.09 102 ASP A O 1
ATOM 1146 N N . ARG A 1 84 ? 44.438 11.055 8.193 1.00 34.10 103 ARG A N 1
ATOM 1147 C CA . ARG A 1 84 ? 45.277 11.905 7.347 1.00 32.30 103 ARG A CA 1
ATOM 1148 C C . ARG A 1 84 ? 46.023 12.887 8.236 1.00 31.74 103 ARG A C 1
ATOM 1149 O O . ARG A 1 84 ? 45.582 14.014 8.462 1.00 30.08 103 ARG A O 1
ATOM 1170 N N . GLU A 1 85 ? 47.177 12.451 8.751 1.00 34.43 104 GLU A N 1
ATOM 1171 C CA . GLU A 1 85 ? 47.925 13.264 9.712 1.00 35.47 104 GLU A CA 1
ATOM 1172 C C . GLU A 1 85 ? 48.525 14.513 9.078 1.00 32.40 104 GLU A C 1
ATOM 1173 O O . GLU A 1 85 ? 48.933 15.429 9.801 1.00 37.47 104 GLU A O 1
ATOM 1185 N N . ASP A 1 86 ? 48.585 14.543 7.742 1.00 29.07 105 ASP A N 1
ATOM 1186 C CA . ASP A 1 86 ? 49.162 15.613 6.942 1.00 37.35 105 ASP A CA 1
ATOM 1187 C C . ASP A 1 86 ? 48.197 16.755 6.664 1.00 36.28 105 ASP A C 1
ATOM 1188 O O . ASP A 1 86 ? 48.633 17.846 6.284 1.00 47.06 105 ASP A O 1
ATOM 1197 N N . MET A 1 87 ? 46.911 16.539 6.861 1.00 25.48 106 MET A N 1
ATOM 1198 C CA . MET A 1 87 ? 45.893 17.416 6.329 1.00 19.71 106 MET A CA 1
ATOM 1199 C C . MET A 1 87 ? 45.405 18.398 7.380 1.00 22.26 106 MET A C 1
ATOM 1200 O O . MET A 1 87 ? 45.202 18.042 8.546 1.00 20.00 106 MET A O 1
ATOM 1214 N N . ILE A 1 88 ? 45.239 19.644 6.950 1.00 18.83 107 ILE A N 1
ATOM 1215 C CA . ILE A 1 88 ? 44.676 20.718 7.752 1.00 18.40 107 ILE A CA 1
ATOM 1216 C C . ILE A 1 88 ? 43.325 21.087 7.158 1.00 18.57 107 ILE A C 1
ATOM 1217 O O . ILE A 1 88 ? 43.190 21.238 5.931 1.00 20.91 107 ILE A O 1
ATOM 1233 N N . ILE A 1 89 ? 42.327 21.227 8.018 1.00 16.89 108 ILE A N 1
ATOM 1234 C CA . ILE A 1 89 ? 40.969 21.570 7.626 1.00 13.70 108 ILE A CA 1
ATOM 1235 C C . ILE A 1 89 ? 40.572 22.851 8.314 1.00 17.40 108 ILE A C 1
ATOM 1236 O O . ILE A 1 89 ? 40.758 22.996 9.547 1.00 16.31 108 ILE A O 1
ATOM 1252 N N . MET A 1 90 ? 40.038 23.796 7.547 1.00 16.66 109 MET A N 1
ATOM 1253 C CA . MET A 1 90 ? 39.363 24.956 8.110 1.00 16.88 109 MET A CA 1
ATOM 1254 C C . MET A 1 90 ? 37.870 24.819 7.853 1.00 17.43 109 MET A C 1
ATOM 1255 O O . MET A 1 90 ? 37.437 24.651 6.706 1.00 15.98 109 MET A O 1
ATOM 1269 N N . PHE A 1 91 ? 37.086 24.859 8.919 1.00 15.03 110 PHE A N 1
ATOM 1270 C CA . PHE A 1 91 ? 35.641 24.869 8.799 1.00 15.28 110 PHE A CA 1
ATOM 1271 C C . PHE A 1 91 ? 35.132 26.277 9.042 1.00 18.49 110 PHE A C 1
ATOM 1272 O O . PHE A 1 91 ? 35.500 26.909 10.034 1.00 17.40 110 PHE A O 1
ATOM 1289 N N . VAL A 1 92 ? 34.268 26.757 8.164 1.00 13.34 111 VAL A N 1
ATOM 1290 C CA . VAL A 1 92 ? 33.641 28.064 8.322 1.00 13.36 111 VAL A CA 1
ATOM 1291 C C . VAL A 1 92 ? 32.189 28.004 7.911 1.00 16.81 111 VAL A C 1
ATOM 1292 O O . VAL A 1 92 ? 31.828 27.281 6.967 1.00 18.65 111 VAL A O 1
ATOM 1305 N N . ASP A 1 93 ? 31.351 28.779 8.601 1.00 15.38 112 ASP A N 1
ATOM 1306 C CA . ASP A 1 93 ? 30.058 29.188 8.066 1.00 17.20 112 ASP A CA 1
ATOM 1307 C C . ASP A 1 93 ? 30.269 29.796 6.675 1.00 19.00 112 ASP A C 1
ATOM 1308 O O . ASP A 1 93 ? 31.329 30.369 6.395 1.00 19.59 112 ASP A O 1
ATOM 1317 N N . SER A 1 94 ? 29.234 29.769 5.822 1.00 17.29 113 SER A N 1
ATOM 1318 C CA . SER A 1 94 ? 29.392 30.408 4.517 1.00 16.89 113 SER A CA 1
ATOM 1319 C C . SER A 1 94 ? 28.463 31.578 4.231 1.00 20.40 113 SER A C 1
ATOM 1320 O O . SER A 1 94 ? 28.809 32.412 3.390 1.00 22.88 113 SER A O 1
ATOM 1328 N N . TYR A 1 95 ? 27.309 31.677 4.871 1.00 16.46 114 TYR A N 1
ATOM 1329 C CA . TYR A 1 95 ? 26.398 32.736 4.481 1.00 17.62 114 TYR A CA 1
ATOM 1330 C C . TYR A 1 95 ? 26.854 34.103 4.961 1.00 21.10 114 TYR A C 1
ATOM 1331 O O . TYR A 1 95 ? 26.431 35.121 4.391 1.00 23.23 114 TYR A O 1
ATOM 1349 N N . ASP A 1 96 ? 27.708 34.150 5.981 1.00 23.35 115 ASP A N 1
ATOM 1350 C CA . ASP A 1 96 ? 28.076 35.406 6.607 1.00 25.66 115 ASP A CA 1
ATOM 1351 C C . ASP A 1 96 ? 29.570 35.437 6.902 1.00 26.15 115 ASP A C 1
ATOM 1352 O O . ASP A 1 96 ? 30.006 35.972 7.925 1.00 23.92 115 ASP A O 1
ATOM 1361 N N . VAL A 1 97 ? 30.369 34.882 6.003 1.00 19.52 116 VAL A N 1
ATOM 1362 C CA . VAL A 1 97 ? 31.822 34.831 6.119 1.00 19.39 116 VAL A CA 1
ATOM 1363 C C . VAL A 1 97 ? 32.445 35.212 4.791 1.00 23.15 116 VAL A C 1
ATOM 1364 O O . VAL A 1 97 ? 31.944 34.823 3.725 1.00 20.44 116 VAL A O 1
ATOM 1377 N N . ILE A 1 98 ? 33.558 35.944 4.838 1.00 18.63 117 ILE A N 1
ATOM 1378 C CA . ILE A 1 98 ? 34.412 36.129 3.677 1.00 19.45 117 ILE A CA 1
ATOM 1379 C C . ILE A 1 98 ? 35.855 35.828 4.088 1.00 21.42 117 ILE A C 1
ATOM 1380 O O . ILE A 1 98 ? 36.226 35.925 5.259 1.00 22.47 117 ILE A O 1
ATOM 1396 N N . LEU A 1 99 ? 36.653 35.433 3.096 1.00 19.00 118 LEU A N 1
ATOM 1397 C CA . LEU A 1 99 ? 38.081 35.231 3.273 1.00 20.37 118 LEU A CA 1
ATOM 1398 C C . LEU A 1 99 ? 38.816 36.432 2.705 1.00 22.81 118 LE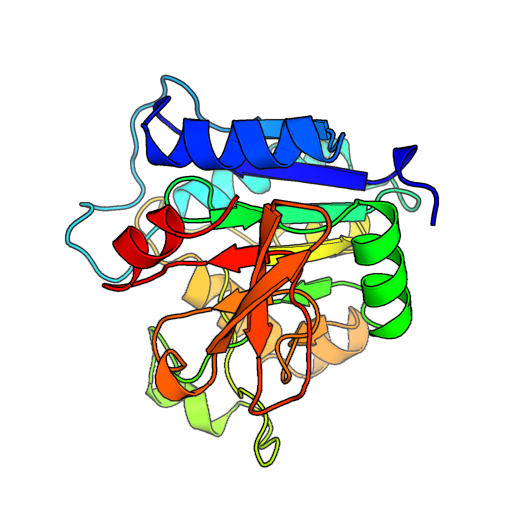U A C 1
ATOM 1399 O O . LEU A 1 99 ? 38.444 36.954 1.645 1.00 22.65 118 LEU A O 1
ATOM 1415 N N . ALA A 1 100 ? 39.857 36.867 3.417 1.00 20.99 119 ALA A N 1
ATOM 1416 C CA . ALA A 1 100 ? 40.542 38.104 3.086 1.00 21.65 119 ALA A CA 1
ATOM 1417 C C . ALA A 1 100 ? 42.053 37.979 2.933 1.00 21.36 119 ALA A C 1
ATOM 1418 O O . ALA A 1 100 ? 42.716 38.996 2.681 1.00 24.56 119 ALA A O 1
ATOM 1425 N N . GLY A 1 101 ? 42.610 36.778 3.043 1.00 24.03 120 GLY A N 1
ATOM 1426 C CA . GLY A 1 101 ? 44.025 36.579 2.787 1.00 26.92 120 GLY A CA 1
ATOM 1427 C C . GLY A 1 101 ? 44.262 35.190 2.240 1.00 21.74 120 GLY A C 1
ATOM 1428 O O . GLY A 1 101 ? 43.371 34.332 2.235 1.00 22.56 120 GLY A O 1
ATOM 1432 N N . SER A 1 102 ? 45.514 34.962 1.847 1.00 23.26 121 SER A N 1
ATOM 1433 C CA . SER A 1 102 ? 45.902 33.773 1.117 1.00 22.85 121 SER A CA 1
ATOM 1434 C C . SER A 1 102 ? 46.025 32.540 2.011 1.00 20.15 121 SER A C 1
ATOM 1435 O O . SER A 1 102 ? 46.219 32.643 3.239 1.00 19.56 121 SER A O 1
ATOM 1443 N N . PRO A 1 103 ? 45.940 31.344 1.415 1.00 20.14 122 PRO A N 1
ATOM 1444 C CA . PRO A 1 103 ? 46.247 30.106 2.138 1.00 19.55 122 PRO A CA 1
ATOM 1445 C C . PRO A 1 103 ? 47.623 30.109 2.792 1.00 23.02 122 PRO A C 1
ATOM 1446 O O . PRO A 1 103 ? 47.784 29.564 3.892 1.00 21.99 122 PRO A O 1
ATOM 1457 N N . THR A 1 104 ? 48.624 30.700 2.131 1.00 23.66 123 THR A N 1
ATOM 1458 C CA . THR A 1 104 ? 49.960 30.760 2.716 1.00 23.83 123 THR A CA 1
ATOM 1459 C C . THR A 1 104 ? 49.954 31.599 3.996 1.00 24.21 123 THR A C 1
ATOM 1460 O O . THR A 1 104 ? 50.530 31.195 5.012 1.00 23.34 123 THR A O 1
ATOM 1471 N N . GLU A 1 105 ? 49.315 32.778 3.949 1.00 23.20 124 GLU A N 1
ATOM 1472 C CA . GLU A 1 105 ? 49.169 33.616 5.153 1.00 23.01 124 GLU A CA 1
ATOM 1473 C C . GLU A 1 105 ? 48.418 32.869 6.250 1.00 23.65 124 GLU A C 1
ATOM 1474 O O . GLU A 1 105 ? 48.810 32.913 7.439 1.00 22.11 124 GLU A O 1
ATOM 1486 N N . LEU A 1 106 ? 47.342 32.169 5.889 1.00 20.60 125 LEU A N 1
ATOM 1487 C CA . LEU A 1 106 ? 46.538 31.465 6.882 1.00 19.04 125 LEU A CA 1
ATOM 1488 C C . LEU A 1 106 ? 47.345 30.376 7.569 1.00 17.83 125 LEU A C 1
ATOM 1489 O O . LEU A 1 106 ? 47.338 30.275 8.806 1.00 17.37 125 LEU A O 1
ATOM 1505 N N . LEU A 1 107 ? 48.074 29.572 6.788 1.00 19.56 126 LEU A N 1
ATOM 1506 C CA . LEU A 1 107 ? 48.806 28.452 7.364 1.00 21.25 126 LEU A CA 1
ATOM 1507 C C . LEU A 1 107 ? 50.001 28.924 8.187 1.00 22.66 126 LEU A C 1
ATOM 1508 O O . LEU A 1 107 ? 50.356 28.278 9.181 1.00 22.78 126 LEU A O 1
ATOM 1524 N N . LYS A 1 108 ? 50.632 30.030 7.789 1.00 21.82 127 LYS A N 1
ATOM 1525 C CA . LYS A 1 108 ? 51.692 30.608 8.612 1.00 25.35 127 LYS 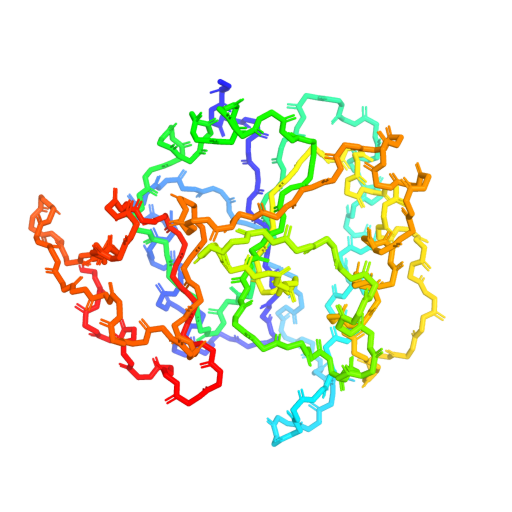A CA 1
ATOM 1526 C C . LYS A 1 108 ? 51.153 30.999 9.984 1.00 21.60 127 LYS A C 1
ATOM 1527 O O . LYS A 1 108 ? 51.762 30.695 11.020 1.00 20.16 127 LYS A O 1
ATOM 1546 N N . LYS A 1 109 ? 50.010 31.686 10.008 1.00 19.61 128 LYS A N 1
ATOM 1547 C CA . LYS A 1 109 ? 49.401 32.064 11.281 1.00 22.26 128 LYS A CA 1
ATOM 1548 C C . LYS A 1 109 ? 48.939 30.841 12.064 1.00 20.21 128 LYS A C 1
ATOM 1549 O O . LYS A 1 109 ? 49.023 30.829 13.300 1.00 18.29 128 LYS A O 1
ATOM 1568 N N . PHE A 1 110 ? 48.495 29.793 11.376 1.00 18.79 129 PHE A N 1
ATOM 1569 C CA . PHE A 1 110 ? 48.099 28.592 12.097 1.00 17.86 129 PHE A CA 1
ATOM 1570 C C . PHE A 1 110 ? 49.292 27.908 12.761 1.00 19.44 129 PHE A C 1
ATOM 1571 O O . PHE A 1 110 ? 49.216 27.509 13.940 1.00 19.05 129 PHE A O 1
ATOM 1588 N N . VAL A 1 111 ? 50.410 27.794 12.058 1.00 18.58 130 VAL A N 1
ATOM 1589 C CA . VAL A 1 111 ? 51.624 27.237 12.660 1.00 20.12 130 VAL A CA 1
ATOM 1590 C C . VAL A 1 111 ? 52.073 28.087 13.849 1.00 23.32 130 VAL A C 1
ATOM 1591 O O . VAL A 1 111 ? 52.526 27.564 14.876 1.00 23.24 130 VAL A O 1
ATOM 1604 N N . GLN A 1 112 ? 51.953 29.409 13.723 1.00 21.29 131 GLN A N 1
ATOM 1605 C CA . GLN A 1 112 ? 52.347 30.305 14.807 1.00 18.22 131 GLN A CA 1
ATOM 1606 C C . GLN A 1 112 ? 51.461 30.160 16.038 1.00 18.26 131 GLN A C 1
ATOM 1607 O O . GLN A 1 112 ? 51.884 30.497 17.150 1.00 20.34 131 GLN A O 1
ATOM 1621 N N . SER A 1 113 ? 50.227 29.688 15.873 1.00 18.09 132 SER A N 1
ATOM 1622 C CA . SER A 1 113 ? 49.330 29.591 17.013 1.00 18.28 132 SER A CA 1
ATOM 1623 C C . SER A 1 113 ? 49.740 28.481 17.971 1.00 21.68 132 SER A C 1
ATOM 1624 O O . SER A 1 113 ? 49.337 28.515 19.144 1.00 20.77 132 SER A O 1
ATOM 1632 N N . GLY A 1 114 ? 50.511 27.495 17.494 1.00 19.27 133 GLY A N 1
ATOM 1633 C CA . GLY A 1 114 ? 50.888 26.328 18.269 1.00 22.89 133 GLY A CA 1
ATOM 1634 C C . GLY A 1 114 ? 49.756 25.393 18.619 1.00 23.12 133 GLY A C 1
ATOM 1635 O O . GLY A 1 114 ? 49.929 24.525 19.468 1.00 24.39 133 GLY A O 1
ATOM 1639 N N . SER A 1 115 ? 48.608 25.543 17.986 1.00 17.88 134 SER A N 1
ATOM 1640 C CA . SER A 1 115 ? 47.406 24.779 18.273 1.00 17.45 134 SER A CA 1
ATOM 1641 C C . SER A 1 115 ? 47.276 23.624 17.296 1.00 20.19 134 SER A C 1
ATOM 1642 O O . SER A 1 115 ? 47.752 23.701 16.167 1.00 20.18 134 SER A O 1
ATOM 1650 N N . ARG A 1 116 ? 46.591 22.566 17.720 1.00 16.84 135 ARG A N 1
ATOM 1651 C CA . ARG A 1 116 ? 46.153 21.533 16.795 1.00 16.98 135 ARG A CA 1
ATOM 1652 C C . ARG A 1 116 ? 44.699 21.712 16.377 1.00 18.75 135 ARG A C 1
ATOM 1653 O O . ARG A 1 116 ? 44.271 21.102 15.385 1.00 17.96 135 ARG A O 1
ATOM 1674 N N . LEU A 1 117 ? 43.955 22.566 17.078 1.00 16.43 136 LEU A N 1
ATOM 1675 C CA . LEU A 1 117 ? 42.606 22.938 16.681 1.00 13.34 136 LEU A CA 1
ATOM 1676 C C . LEU A 1 117 ? 42.294 24.277 17.326 1.00 18.53 136 LEU A C 1
ATOM 1677 O O . LEU A 1 117 ? 42.121 24.355 18.551 1.00 17.44 136 LEU A O 1
ATOM 1693 N N . LEU A 1 118 ? 42.269 25.312 16.501 1.00 14.82 137 LEU A N 1
ATOM 1694 C CA . LEU A 1 118 ? 42.112 26.702 16.890 1.00 16.21 137 LEU A CA 1
ATOM 1695 C C . LEU A 1 118 ? 40.715 27.179 16.505 1.00 15.74 137 LEU A C 1
ATOM 1696 O O . LEU A 1 118 ? 40.372 27.222 15.308 1.00 15.20 137 LEU A O 1
ATOM 1712 N N . PHE A 1 119 ? 39.916 27.534 17.506 1.00 15.42 138 PHE A N 1
ATOM 1713 C CA . PHE A 1 119 ? 38.586 28.105 17.304 1.00 15.45 138 PHE A CA 1
ATOM 1714 C C . PHE A 1 119 ? 38.624 29.623 17.278 1.00 17.70 138 PHE A C 1
ATOM 1715 O O . PHE A 1 119 ? 39.429 30.247 17.962 1.00 17.76 138 PHE A O 1
ATOM 1732 N N . SER A 1 120 ? 37.714 30.212 16.511 1.00 13.90 139 SER A N 1
ATOM 1733 C CA . SER A 1 120 ? 37.503 31.646 16.619 1.00 13.85 139 SER A CA 1
ATOM 1734 C C . SER A 1 120 ? 37.002 31.985 18.022 1.00 14.54 139 SER A C 1
ATOM 1735 O O . SER A 1 120 ? 36.466 31.136 18.732 1.00 16.52 139 SER A O 1
ATOM 1743 N N . ALA A 1 121 ? 37.183 33.252 18.405 1.00 15.90 140 ALA A N 1
ATOM 1744 C CA . ALA A 1 121 ? 36.895 33.725 19.756 1.00 18.06 140 ALA A CA 1
ATOM 1745 C C . ALA A 1 121 ? 35.939 34.908 19.666 1.00 21.27 140 ALA A C 1
ATOM 1746 O O . ALA A 1 121 ? 35.887 35.614 18.649 1.00 20.66 140 ALA A O 1
ATOM 1753 N N . GLU A 1 122 ? 35.165 35.123 20.721 1.00 17.89 141 GLU A N 1
ATOM 1754 C CA . GLU A 1 122 ? 34.227 36.234 20.738 1.00 16.26 141 GLU A CA 1
ATOM 1755 C C . GLU A 1 122 ? 34.025 36.783 22.145 1.00 19.27 141 GLU A C 1
ATOM 1756 O O . GLU A 1 122 ? 34.476 36.203 23.135 1.00 19.68 141 GLU A O 1
ATOM 1768 N N . SER A 1 123 ? 33.286 37.910 22.202 1.00 20.20 142 SER A N 1
ATOM 1769 C CA . SER A 1 123 ? 33.100 38.697 23.415 1.00 25.25 142 SER A CA 1
ATOM 1770 C C . SER A 1 123 ? 32.021 38.149 24.334 1.00 26.18 142 SER A C 1
ATOM 1771 O O . SER A 1 123 ? 31.985 38.514 25.511 1.00 28.49 142 SER A O 1
ATOM 1779 N N . PHE A 1 124 ? 31.123 37.329 23.810 1.00 24.34 143 PHE A N 1
ATOM 1780 C CA . PHE A 1 124 ? 29.931 36.883 24.502 1.00 28.76 143 PHE A CA 1
ATOM 1781 C C . PHE A 1 124 ? 30.025 35.391 24.741 1.00 22.39 143 PHE A C 1
ATOM 1782 O O . PHE A 1 124 ? 30.464 34.641 23.869 1.00 23.56 143 PHE A O 1
ATOM 1799 N N . CYS A 1 125 ? 29.629 34.970 25.931 1.00 22.70 144 CYS A N 1
ATOM 1800 C CA . CYS A 1 125 ? 29.572 33.551 26.266 1.00 22.46 144 CYS A CA 1
ATOM 1801 C C . CYS A 1 125 ? 28.186 33.043 25.889 1.00 24.65 144 CYS A C 1
ATOM 1802 O O . CYS A 1 125 ? 27.198 33.356 26.564 1.00 25.49 144 CYS A O 1
ATOM 1810 N N . TRP A 1 126 ? 28.117 32.262 24.820 1.00 21.99 145 TRP A N 1
ATOM 1811 C CA . TRP A 1 126 ? 26.839 31.916 24.210 1.00 23.30 145 TRP A CA 1
ATOM 1812 C C . TRP A 1 126 ? 26.924 30.465 23.753 1.00 22.70 145 TRP A C 1
ATOM 1813 O O . TRP A 1 126 ? 27.966 30.043 23.220 1.00 23.32 145 TRP A O 1
ATOM 1834 N N . PRO A 1 127 ? 25.856 29.671 23.937 1.00 20.32 146 PRO A N 1
ATOM 1835 C CA . PRO A 1 127 ? 24.529 30.077 24.407 1.00 21.53 146 PRO A CA 1
ATOM 1836 C C . PRO A 1 127 ? 24.283 29.965 25.904 1.00 24.13 146 PRO A C 1
ATOM 1837 O O . PRO A 1 127 ? 23.217 30.376 26.370 1.00 27.30 146 PRO A O 1
ATOM 1848 N N . GLU A 1 128 ? 25.235 29.411 26.637 1.00 23.92 147 GLU A N 1
ATOM 1849 C CA . GLU A 1 128 ? 25.083 29.187 28.067 1.00 23.80 147 GLU A CA 1
ATOM 1850 C C . GLU A 1 128 ? 25.958 30.194 28.814 1.00 25.83 147 GLU A C 1
ATOM 1851 O O . GLU A 1 128 ? 27.136 29.947 29.059 1.00 27.17 147 GLU A O 1
ATOM 1863 N N . TRP A 1 129 ? 25.360 31.324 29.180 1.00 26.59 148 TRP A N 1
ATOM 1864 C CA . TRP A 1 129 ? 26.080 32.350 29.924 1.00 30.95 148 TRP A CA 1
ATOM 1865 C C . TRP A 1 129 ? 26.697 31.818 31.209 1.00 30.68 148 TRP A C 1
ATOM 1866 O O . TRP A 1 129 ? 27.736 32.324 31.650 1.00 30.44 148 TRP A O 1
ATOM 1887 N N . GLY A 1 130 ? 26.093 30.799 31.815 1.00 28.01 149 GLY A N 1
ATOM 1888 C CA . GLY A 1 130 ? 26.603 30.261 33.070 1.00 31.59 149 GLY A CA 1
ATOM 1889 C C . GLY A 1 130 ? 27.904 29.500 32.941 1.00 31.05 149 GLY A C 1
ATOM 1890 O O . GLY A 1 130 ? 28.539 29.210 33.960 1.00 28.25 149 GLY A O 1
ATOM 1894 N N . LEU A 1 131 ? 28.311 29.164 31.722 1.00 23.13 150 LEU A N 1
ATOM 1895 C CA . LEU A 1 131 ? 29.604 28.529 31.528 1.00 21.86 150 LEU A CA 1
ATOM 1896 C C . LEU A 1 131 ? 30.758 29.521 31.541 1.00 22.12 150 LEU A C 1
ATOM 1897 O O . LEU A 1 131 ? 31.913 29.097 31.506 1.00 21.36 150 LEU A O 1
ATOM 1913 N N . ALA A 1 132 ? 30.482 30.827 31.558 1.00 25.16 151 ALA A N 1
ATOM 1914 C CA . ALA A 1 132 ? 31.561 31.795 31.381 1.00 25.49 151 ALA A CA 1
ATOM 1915 C C . ALA A 1 132 ? 32.651 31.604 32.430 1.00 26.02 151 ALA A C 1
ATOM 1916 O O . ALA A 1 132 ? 33.841 31.701 32.111 1.00 25.42 151 ALA A O 1
ATOM 1923 N N . GLU A 1 133 ? 32.263 31.315 33.681 1.00 24.00 152 GLU A N 1
ATOM 1924 C CA . GLU A 1 133 ? 33.236 31.161 34.758 1.00 25.17 152 GLU A CA 1
ATOM 1925 C C . GLU A 1 133 ? 34.197 30.011 34.519 1.00 26.41 152 GLU A C 1
ATOM 1926 O O . GLU A 1 133 ? 35.270 29.985 35.126 1.00 26.78 152 GLU A O 1
ATOM 1938 N N . GLN A 1 134 ? 33.850 29.055 33.655 1.00 23.51 153 GLN A N 1
ATOM 1939 C CA . GLN A 1 134 ? 34.752 27.932 33.418 1.00 24.03 153 GLN A CA 1
ATOM 1940 C C . GLN A 1 134 ? 35.835 28.248 32.416 1.00 21.52 153 GLN A C 1
ATOM 1941 O O . GLN A 1 134 ? 36.780 27.463 32.261 1.00 22.89 153 GLN A O 1
ATOM 1955 N N . TYR A 1 135 ? 35.680 29.326 31.666 1.00 21.11 154 TYR A N 1
ATOM 1956 C CA . TYR A 1 135 ? 36.719 29.722 30.753 1.00 19.82 154 TYR A CA 1
ATOM 1957 C C . TYR A 1 135 ? 37.899 30.336 31.517 1.00 19.07 154 TYR A C 1
ATOM 1958 O O . TYR A 1 135 ? 37.691 31.093 32.454 1.00 20.92 154 TYR A O 1
ATOM 1976 N N . PRO A 1 136 ? 39.124 30.049 31.079 1.00 19.87 155 PRO A N 1
ATOM 1977 C CA . PRO A 1 136 ? 40.260 30.856 31.565 1.00 19.13 155 PRO A CA 1
ATOM 1978 C C . PRO A 1 136 ? 40.009 32.344 31.351 1.00 21.99 155 PRO A C 1
ATOM 1979 O O . PRO A 1 136 ? 39.410 32.756 30.357 1.00 22.25 155 PRO A O 1
ATOM 1990 N N . GLU A 1 137 ? 40.425 33.142 32.324 1.00 21.04 156 GLU A N 1
ATOM 1991 C CA . GLU A 1 137 ? 40.494 34.590 32.177 1.00 23.90 156 GLU A CA 1
ATOM 1992 C C . GLU A 1 137 ? 41.715 34.950 31.343 1.00 27.15 156 GLU A C 1
ATOM 1993 O O . GLU A 1 137 ? 42.811 34.436 31.590 1.00 28.52 156 GLU A O 1
ATOM 2005 N N . VAL A 1 138 ? 41.531 35.822 30.342 1.00 25.57 157 VAL A N 1
ATOM 2006 C CA . VAL A 1 138 ? 42.619 36.097 29.412 1.00 24.50 157 VAL A CA 1
ATOM 2007 C C . VAL A 1 138 ? 42.861 37.586 29.182 1.00 35.16 157 VAL A C 1
ATOM 2008 O O . VAL A 1 138 ? 43.267 37.996 28.084 1.00 44.53 157 VAL A O 1
ATOM 2021 N N . GLY A 1 139 ? 42.608 38.395 30.178 1.00 33.01 158 GLY A N 1
ATOM 2022 C CA . GLY A 1 139 ? 42.967 39.801 30.061 1.00 45.47 158 GLY A CA 1
ATOM 2023 C C . GLY A 1 139 ? 42.093 40.495 29.040 1.00 53.34 158 GLY A C 1
ATOM 2024 O O . GLY A 1 139 ? 40.860 40.424 29.098 1.00 56.89 158 GLY A O 1
ATOM 2028 N N . THR A 1 140 ? 42.722 41.182 28.090 1.00 45.34 159 THR A N 1
ATOM 2029 C CA . THR A 1 140 ? 41.976 41.946 27.093 1.00 49.29 159 THR A CA 1
ATOM 2030 C C . THR A 1 140 ? 41.632 41.151 25.837 1.00 36.33 159 THR A C 1
ATOM 2031 O O . THR A 1 140 ? 40.967 41.693 24.948 1.00 33.55 159 THR A O 1
ATOM 2042 N N . GLY A 1 141 ? 42.082 39.909 25.716 1.00 28.01 160 GLY A N 1
ATOM 2043 C CA . GLY A 1 141 ? 41.689 39.105 24.581 1.00 29.14 160 GLY A CA 1
ATOM 2044 C C . GLY A 1 141 ? 40.223 38.714 24.646 1.00 23.00 160 GLY A C 1
ATOM 2045 O O . GLY A 1 141 ? 39.544 38.866 25.664 1.00 25.81 160 GLY A O 1
ATOM 2049 N N . LYS A 1 142 ? 39.726 38.222 23.516 1.00 19.20 161 LYS A N 1
ATOM 2050 C CA . LYS A 1 142 ? 38.388 37.655 23.458 1.00 19.54 161 LYS A CA 1
ATOM 2051 C C . LYS A 1 142 ? 38.377 36.313 24.164 1.00 20.12 161 LYS A C 1
ATOM 2052 O O . LYS A 1 142 ? 39.189 35.437 23.865 1.00 20.61 161 LYS A O 1
ATOM 2071 N N . ARG A 1 143 ? 37.432 36.139 25.076 1.00 20.83 162 ARG A N 1
ATOM 2072 C CA . ARG A 1 143 ? 37.528 35.051 26.042 1.00 17.11 162 ARG A CA 1
ATOM 2073 C C . ARG A 1 143 ? 36.841 33.770 25.602 1.00 20.38 162 ARG A C 1
ATOM 2074 O O . ARG A 1 143 ? 37.234 32.693 26.051 1.00 18.23 162 ARG A O 1
ATOM 2095 N N . PHE A 1 144 ? 35.834 33.851 24.738 1.00 17.51 163 PHE A N 1
ATOM 2096 C CA . PHE A 1 144 ? 34.876 32.769 24.570 1.00 16.24 163 PHE A CA 1
ATOM 2097 C C . PHE A 1 144 ? 34.922 32.181 23.170 1.00 16.88 163 PHE A C 1
ATOM 2098 O O . PHE A 1 144 ? 35.311 32.839 22.201 1.00 17.53 163 PHE A O 1
ATOM 2115 N N . LEU A 1 145 ? 34.501 30.916 23.081 1.00 15.12 164 LEU A N 1
ATOM 2116 C CA . LEU A 1 145 ? 34.541 30.166 21.833 1.00 17.47 164 LEU A CA 1
ATOM 2117 C C . LEU A 1 145 ? 33.382 30.535 20.904 1.00 18.83 164 LEU A C 1
ATOM 2118 O O . LEU A 1 145 ? 32.230 30.683 21.336 1.00 18.24 164 LEU A O 1
ATOM 2134 N N . ASN A 1 146 ? 33.691 30.660 19.613 1.00 17.02 165 ASN A N 1
ATOM 2135 C CA . ASN A 1 146 ? 32.668 30.804 18.563 1.00 18.23 165 ASN A CA 1
ATOM 2136 C C . ASN A 1 146 ? 32.926 29.755 17.490 1.00 17.05 165 ASN A C 1
ATOM 2137 O O . ASN A 1 146 ? 34.053 29.628 16.988 1.00 17.57 165 ASN A O 1
ATOM 2148 N N . SER A 1 147 ? 31.890 29.005 17.121 1.00 17.40 166 SER A N 1
ATOM 2149 C CA . SER A 1 147 ? 32.077 27.868 16.230 1.00 19.67 166 SER A CA 1
ATOM 2150 C C . SER A 1 147 ? 31.849 28.208 14.750 1.00 19.43 166 SER A C 1
ATOM 2151 O O . SER A 1 147 ? 31.841 27.291 13.912 1.00 21.55 166 SER A O 1
ATOM 2159 N N . GLY A 1 148 ? 31.695 29.487 14.406 1.00 17.75 167 GLY A N 1
ATOM 2160 C CA . GLY A 1 148 ? 31.579 29.871 13.000 1.00 20.55 167 GLY A CA 1
ATOM 2161 C C . GLY A 1 148 ? 32.860 29.754 12.196 1.00 19.76 167 GLY A C 1
ATOM 2162 O O . GLY A 1 148 ? 32.813 29.836 10.961 1.00 19.58 167 GLY A O 1
ATOM 2166 N N . GLY A 1 149 ? 34.002 29.586 12.865 1.00 15.98 168 GLY A N 1
ATOM 2167 C CA . GLY A 1 149 ? 35.249 29.282 12.181 1.00 18.63 168 GLY A CA 1
ATOM 2168 C C . GLY A 1 149 ? 36.211 28.573 13.113 1.00 14.31 168 GLY A C 1
ATOM 2169 O O . GLY A 1 149 ? 36.330 28.937 14.284 1.00 16.83 168 GLY A O 1
ATOM 2173 N N . PHE A 1 150 ? 36.863 27.531 12.605 1.00 15.24 169 PHE A N 1
ATOM 2174 C CA . PHE A 1 150 ? 37.970 26.892 13.302 1.00 15.53 169 PHE A CA 1
ATOM 2175 C C . PHE A 1 150 ? 38.875 26.220 12.280 1.00 15.42 169 PHE A C 1
ATOM 2176 O O . PHE A 1 150 ? 38.470 25.929 11.152 1.00 16.10 169 PHE A O 1
ATOM 2193 N N . ILE A 1 151 ? 40.127 26.007 12.670 1.00 14.24 170 ILE A N 1
ATOM 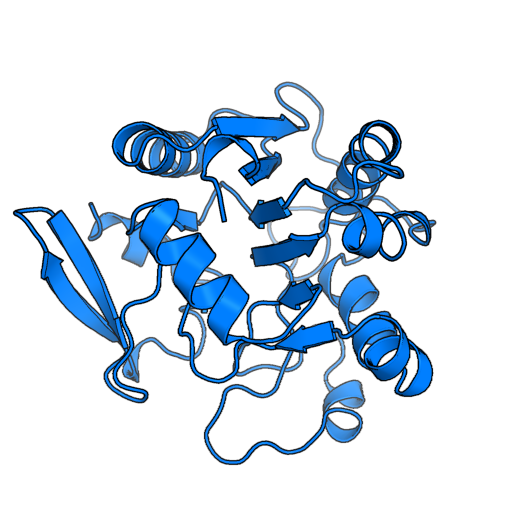2194 C CA . ILE A 1 151 ? 41.130 25.407 11.795 1.00 14.35 170 ILE A CA 1
ATOM 2195 C C . ILE A 1 151 ? 41.964 24.453 12.637 1.00 15.28 170 ILE A C 1
ATOM 2196 O O . ILE A 1 151 ? 42.344 24.775 13.778 1.00 16.30 170 ILE A O 1
ATOM 2212 N N . GLY A 1 152 ? 42.179 23.255 12.124 1.00 14.68 171 GLY A N 1
ATOM 2213 C CA . GLY A 1 152 ? 43.037 22.324 12.833 1.00 16.46 171 GLY A CA 1
ATOM 2214 C C . GLY A 1 152 ? 43.435 21.147 11.981 1.00 18.23 171 GLY A C 1
ATOM 2215 O O . GLY A 1 152 ? 43.067 21.035 10.806 1.00 18.11 171 GLY A O 1
ATOM 2219 N N . PHE A 1 153 ? 44.194 20.255 12.596 1.00 15.90 172 PHE A N 1
ATOM 2220 C CA . PHE A 1 153 ? 44.560 19.018 11.935 1.00 15.57 172 PHE A CA 1
ATOM 2221 C C . PHE A 1 153 ? 43.330 18.155 11.753 1.00 18.71 172 PHE A C 1
ATOM 2222 O O . PHE A 1 153 ? 42.459 18.093 12.619 1.00 18.87 172 PHE A O 1
ATOM 2239 N N . ALA A 1 154 ? 43.256 17.507 10.594 1.00 17.41 173 ALA A N 1
ATOM 2240 C CA . ALA A 1 154 ? 42.100 16.680 10.295 1.00 17.82 173 ALA A CA 1
ATOM 2241 C C . ALA A 1 154 ? 41.912 15.607 11.359 1.00 19.47 173 ALA A C 1
ATOM 2242 O O . ALA A 1 154 ? 40.782 15.323 11.763 1.00 20.83 173 ALA A O 1
ATOM 2249 N N . THR A 1 155 ? 43.003 14.996 11.815 1.00 20.62 174 THR A N 1
ATOM 2250 C CA . THR A 1 155 ? 42.886 13.948 12.826 1.00 23.85 174 THR A CA 1
ATOM 2251 C C . THR A 1 155 ? 42.277 14.491 14.116 1.00 21.95 174 THR A C 1
ATOM 2252 O O . THR A 1 155 ? 41.451 13.822 14.742 1.00 23.99 174 THR A O 1
ATOM 2263 N N . THR A 1 156 ? 42.676 15.698 14.522 1.00 19.71 175 THR A N 1
ATOM 2264 C CA . THR A 1 156 ? 42.148 16.297 15.753 1.00 19.77 175 THR A CA 1
ATOM 2265 C C . THR A 1 156 ? 40.678 16.657 15.597 1.00 18.05 175 THR A C 1
ATOM 2266 O O . THR A 1 156 ? 39.867 16.409 16.498 1.00 16.96 175 THR A O 1
ATOM 2277 N N . ILE A 1 157 ? 40.308 17.233 14.446 1.00 16.53 176 ILE A N 1
ATOM 2278 C CA . ILE A 1 157 ? 38.921 17.599 14.212 1.00 16.42 176 ILE A CA 1
ATOM 2279 C C . ILE A 1 157 ? 38.042 16.357 14.246 1.00 14.79 176 ILE A C 1
ATOM 2280 O O . ILE A 1 157 ? 36.946 16.375 14.810 1.00 17.08 176 ILE A O 1
ATOM 2296 N N . HIS A 1 158 ? 38.511 15.261 13.652 1.00 18.97 177 HIS A N 1
ATOM 2297 C CA . HIS A 1 158 ? 37.744 14.023 13.690 1.00 20.06 177 HIS A CA 1
ATOM 2298 C C . HIS A 1 158 ? 37.507 13.558 15.124 1.00 23.24 177 HIS A C 1
ATOM 2299 O O . HIS A 1 158 ? 36.415 13.090 15.464 1.00 20.34 177 HIS A O 1
ATOM 2313 N N A GLN A 1 159 ? 38.523 13.684 15.979 0.53 21.75 178 GLN A N 1
ATOM 2314 N N B GLN A 1 159 ? 38.521 13.687 15.984 0.47 21.70 178 GLN A N 1
ATOM 2315 C CA A GLN A 1 159 ? 38.392 13.242 17.365 0.53 22.83 178 GLN A CA 1
ATOM 2316 C CA B GLN A 1 159 ? 38.367 13.251 17.371 0.47 22.85 178 GLN A CA 1
ATOM 2317 C C A GLN A 1 159 ? 37.400 14.095 18.147 0.53 22.69 178 GLN A C 1
ATOM 2318 C C B GLN A 1 159 ? 37.303 14.062 18.094 0.47 22.56 178 GLN A C 1
ATOM 2319 O O A GLN A 1 159 ? 36.885 13.634 19.173 0.53 22.65 178 GLN A O 1
ATOM 2320 O O B GLN A 1 159 ? 36.642 13.553 19.008 0.47 23.46 178 GLN A O 1
ATOM 2347 N N . ILE A 1 160 ? 37.087 15.299 17.661 1.00 20.25 179 ILE A N 1
ATOM 2348 C CA . ILE A 1 160 ? 36.082 16.163 18.253 1.00 17.65 179 ILE A CA 1
ATOM 2349 C C . ILE A 1 160 ? 34.714 15.849 17.652 1.00 17.53 179 ILE A C 1
ATOM 2350 O O . ILE A 1 160 ? 33.761 15.513 18.357 1.00 19.34 179 ILE A O 1
ATOM 2366 N N . VAL A 1 161 ? 34.592 15.949 16.317 1.00 17.36 180 VAL A N 1
ATOM 2367 C CA . VAL A 1 161 ? 33.247 15.863 15.743 1.00 17.58 180 VAL A CA 1
ATOM 2368 C C . VAL A 1 161 ? 32.661 14.451 15.808 1.00 16.93 180 VAL A C 1
ATOM 2369 O O . VAL A 1 161 ? 31.440 14.291 15.741 1.00 20.43 180 VAL A O 1
ATOM 2382 N N . ARG A 1 162 ? 33.485 13.410 15.943 1.00 19.85 181 ARG A N 1
ATOM 2383 C CA . ARG A 1 162 ? 32.921 12.069 16.074 1.00 20.79 181 ARG A CA 1
ATOM 2384 C C . ARG A 1 162 ? 32.099 11.912 17.349 1.00 21.22 181 ARG A C 1
ATOM 2385 O O . ARG A 1 162 ? 31.315 10.964 17.450 1.00 23.69 181 ARG A O 1
ATOM 2406 N N . GLN A 1 163 ? 32.238 12.832 18.301 1.00 22.30 182 GLN A N 1
ATOM 2407 C CA . GLN A 1 163 ? 31.473 12.819 19.546 1.00 22.71 182 GLN A CA 1
ATOM 2408 C C . GLN A 1 163 ? 30.068 13.378 19.379 1.00 24.01 182 GLN A C 1
ATOM 2409 O O . GLN A 1 163 ? 29.267 13.298 20.321 1.00 24.78 182 GLN A O 1
ATOM 2423 N N . TRP A 1 164 ? 29.755 13.929 18.208 1.00 20.39 183 TRP A N 1
ATOM 2424 C CA . TRP A 1 164 ? 28.423 14.458 17.972 1.00 18.80 183 TRP A CA 1
ATOM 2425 C C . TRP A 1 164 ? 27.396 13.337 17.957 1.00 23.89 183 TRP A C 1
ATOM 2426 O O . TRP A 1 164 ? 27.522 12.377 17.193 1.00 26.00 183 TRP A O 1
ATOM 2447 N N . LYS A 1 165 ? 26.354 13.492 18.777 1.00 23.78 184 LYS A N 1
ATOM 2448 C CA . LYS A 1 165 ? 25.270 12.520 18.831 1.00 27.04 184 LYS A CA 1
ATOM 2449 C C . LYS A 1 165 ? 23.940 13.193 19.175 1.00 29.61 184 LYS A C 1
ATOM 2450 O O . LYS A 1 165 ? 23.057 12.556 19.762 1.00 29.32 184 LYS A O 1
ATOM 2469 N N . TYR A 1 166 ? 23.753 14.445 18.761 1.00 23.46 185 TYR A N 1
ATOM 2470 C CA . TYR A 1 166 ? 22.638 15.283 19.198 1.00 24.57 185 TYR A CA 1
ATOM 2471 C C . TYR A 1 166 ? 21.709 15.587 18.023 1.00 25.69 185 TYR A C 1
ATOM 2472 O O . TYR A 1 166 ? 21.853 15.039 16.929 1.00 27.29 185 TYR A O 1
ATOM 2490 N N . LYS A 1 167 ? 20.688 16.398 18.296 1.00 24.17 186 LYS A N 1
ATOM 2491 C CA . LYS A 1 167 ? 19.652 16.710 17.318 1.00 23.82 186 LYS A CA 1
ATOM 2492 C C . LYS A 1 167 ? 20.130 17.751 16.310 1.00 20.10 186 LYS A C 1
ATOM 2493 O O . LYS A 1 167 ? 20.979 18.595 16.606 1.00 20.77 186 LYS A O 1
ATOM 2512 N N . ASP A 1 168 ? 19.550 17.704 15.102 1.00 19.93 187 ASP A N 1
ATOM 2513 C CA . ASP A 1 168 ? 19.954 18.651 14.068 1.00 18.94 187 ASP A CA 1
ATOM 2514 C C . ASP A 1 168 ? 19.725 20.109 14.478 1.00 16.72 187 ASP A C 1
ATOM 2515 O O . ASP A 1 168 ? 20.451 20.992 14.010 1.00 21.22 187 ASP A O 1
ATOM 2524 N N . ASP A 1 169 ? 18.715 20.401 15.301 1.00 19.62 188 ASP A N 1
ATOM 2525 C CA . ASP A 1 169 ? 18.473 21.783 15.730 1.00 18.55 188 ASP A CA 1
ATOM 2526 C C . ASP A 1 169 ? 19.010 22.085 17.140 1.00 21.95 188 ASP A C 1
ATOM 2527 O O . ASP A 1 169 ? 18.757 23.169 17.683 1.00 23.18 188 ASP A O 1
ATOM 2536 N N . ASP A 1 170 ? 19.791 21.176 17.712 1.00 22.32 189 ASP A N 1
ATOM 2537 C CA . ASP A 1 170 ? 20.629 21.508 18.848 1.00 21.93 189 ASP A CA 1
ATOM 2538 C C . ASP A 1 170 ? 21.735 22.482 18.422 1.00 21.62 189 ASP A C 1
ATOM 2539 O O . ASP A 1 170 ? 22.012 22.676 17.241 1.00 19.45 189 ASP A O 1
ATOM 2548 N N . ASP A 1 171 ? 22.392 23.083 19.406 1.00 18.71 190 ASP A N 1
ATOM 2549 C CA . ASP A 1 171 ? 23.379 24.115 19.127 1.00 18.33 190 ASP A CA 1
ATOM 2550 C C . ASP A 1 171 ? 24.779 23.557 18.880 1.00 22.34 190 ASP A C 1
ATOM 2551 O O . ASP A 1 171 ? 25.323 22.807 19.699 1.00 22.34 190 ASP A O 1
ATOM 2560 N N . ASP A 1 172 ? 25.387 23.969 17.762 1.00 16.52 191 ASP A N 1
ATOM 2561 C CA . ASP A 1 172 ? 26.762 23.560 17.483 1.00 17.84 191 ASP A CA 1
ATOM 2562 C C . ASP A 1 172 ? 27.739 24.230 18.440 1.00 20.44 191 ASP A C 1
ATOM 2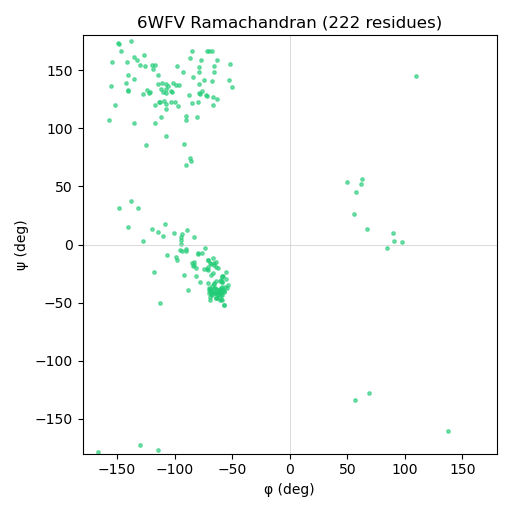563 O O . ASP A 1 172 ? 28.696 23.595 18.899 1.00 17.34 191 ASP A O 1
ATOM 2572 N N . GLN A 1 173 ? 27.513 25.505 18.757 1.00 18.63 192 GLN A N 1
ATOM 2573 C CA . GLN A 1 173 ? 28.471 26.232 19.587 1.00 17.75 192 GLN A CA 1
ATOM 2574 C C . GLN A 1 173 ? 28.540 25.645 20.992 1.00 18.61 192 GLN A C 1
ATOM 2575 O O . GLN A 1 173 ? 29.633 25.551 21.580 1.00 17.31 192 GLN A O 1
ATOM 2589 N N . LEU A 1 174 ? 27.398 25.220 21.527 1.00 16.99 193 LEU A N 1
ATOM 2590 C CA . LEU A 1 174 ? 27.392 24.646 22.883 1.00 16.80 193 LEU A CA 1
ATOM 2591 C C . LEU A 1 174 ? 28.172 23.346 22.911 1.00 17.94 193 LEU A C 1
ATOM 2592 O O . LEU A 1 174 ? 28.884 23.058 23.876 1.00 17.98 193 LEU A O 1
ATOM 2608 N N . PHE A 1 175 ? 28.006 22.527 21.872 1.00 16.68 194 PHE A N 1
ATOM 2609 C CA . PHE A 1 175 ? 28.740 21.272 21.763 1.00 17.14 194 PHE A CA 1
ATOM 2610 C C . PHE A 1 175 ? 30.241 21.500 21.806 1.00 18.31 194 PHE A C 1
ATOM 2611 O O . PHE A 1 175 ? 30.951 20.850 22.578 1.00 18.38 194 PHE A O 1
ATOM 2628 N N . TYR A 1 176 ? 30.747 22.403 20.958 1.00 16.63 195 TYR A N 1
ATOM 2629 C CA . TYR A 1 176 ? 32.187 22.650 20.951 1.00 16.46 195 TYR A CA 1
ATOM 2630 C C . TYR A 1 176 ? 32.647 23.309 22.244 1.00 15.17 195 TYR A C 1
ATOM 2631 O O . TYR A 1 176 ? 33.767 23.053 22.713 1.00 16.54 195 TYR A O 1
ATOM 2649 N N . THR A 1 177 ? 31.822 24.185 22.805 1.00 16.78 196 THR A N 1
ATOM 2650 C CA . THR A 1 177 ? 32.163 24.844 24.068 1.00 16.18 196 THR A CA 1
ATOM 2651 C C . THR A 1 177 ? 32.398 23.821 25.170 1.00 18.05 196 THR A C 1
ATOM 2652 O O . THR A 1 177 ? 33.384 23.905 25.922 1.00 18.10 196 THR A O 1
ATOM 2663 N N . ARG A 1 178 ? 31.490 22.852 25.302 1.00 18.06 197 ARG A N 1
ATOM 2664 C CA . ARG A 1 178 ? 31.624 21.917 26.408 1.00 20.24 197 ARG A CA 1
ATOM 2665 C C . ARG A 1 178 ? 32.874 21.064 26.270 1.00 20.85 197 ARG A C 1
ATOM 2666 O O . ARG A 1 178 ? 33.486 20.699 27.283 1.00 19.02 197 ARG A O 1
ATOM 2687 N N . LEU A 1 179 ? 33.263 20.735 25.041 1.00 16.58 198 LEU A N 1
ATOM 2688 C CA . LEU A 1 179 ? 34.503 19.999 24.819 1.00 15.73 198 LEU A CA 1
ATOM 2689 C C . LEU A 1 179 ? 35.709 20.875 25.136 1.00 15.74 198 LEU A C 1
ATOM 2690 O O . LEU A 1 179 ? 36.643 20.435 25.826 1.00 18.09 198 LEU A O 1
ATOM 2706 N N . TYR A 1 180 ? 35.690 22.122 24.661 1.00 16.24 199 TYR A N 1
ATOM 2707 C CA . TYR A 1 180 ? 36.796 23.044 24.919 1.00 15.75 199 TYR A CA 1
ATOM 2708 C C . TYR A 1 180 ? 36.990 23.265 26.411 1.00 18.65 199 TYR A C 1
ATOM 2709 O O . TYR A 1 180 ? 38.127 23.367 26.895 1.00 18.94 199 TYR A O 1
ATOM 2727 N N . LEU A 1 181 ? 35.894 23.332 27.156 1.00 16.84 200 LEU A N 1
ATOM 2728 C CA . LEU A 1 181 ? 35.954 23.600 28.595 1.00 15.11 200 LEU A CA 1
ATOM 2729 C C . LEU A 1 181 ? 36.400 22.408 29.425 1.00 20.46 200 LEU A C 1
ATOM 2730 O O . LEU A 1 181 ? 36.600 22.571 30.633 1.00 21.89 200 LEU A O 1
ATOM 2746 N N . ASP A 1 182 ? 36.543 21.227 28.830 1.00 17.68 201 ASP A N 1
ATOM 2747 C CA . ASP A 1 182 ? 37.066 20.089 29.574 1.00 22.19 201 ASP A CA 1
ATOM 2748 C C . ASP A 1 182 ? 38.586 20.224 29.616 1.00 20.34 201 ASP A C 1
ATOM 2749 O O . ASP A 1 182 ? 39.247 20.062 28.580 1.00 18.26 201 ASP A O 1
ATOM 2758 N N . PRO A 1 183 ? 39.177 20.530 30.784 1.00 21.53 202 PRO A N 1
ATOM 2759 C CA . PRO A 1 183 ? 40.620 20.835 30.798 1.00 18.18 202 PRO A CA 1
ATOM 2760 C C . PRO A 1 183 ? 41.478 19.684 30.316 1.00 18.49 202 PRO A C 1
ATOM 2761 O O . PRO A 1 183 ? 42.498 19.901 29.642 1.00 21.09 202 PRO A O 1
ATOM 2772 N N . GLY A 1 184 ? 41.108 18.450 30.662 1.00 21.10 203 GLY A N 1
ATOM 2773 C CA . GLY A 1 184 ? 41.928 17.325 30.239 1.00 24.13 203 GLY A CA 1
ATOM 2774 C C . GLY A 1 184 ? 41.926 17.174 28.739 1.00 20.25 203 GLY A C 1
ATOM 2775 O O . GLY A 1 184 ? 42.976 16.940 28.116 1.00 22.08 203 GLY A O 1
ATOM 2779 N N . LEU A 1 185 ? 40.757 17.332 28.119 1.00 19.08 204 LEU A N 1
ATOM 2780 C CA . LEU A 1 185 ? 40.673 17.212 26.678 1.00 20.64 204 LEU A CA 1
ATOM 2781 C C . LEU A 1 185 ? 41.387 18.367 25.988 1.00 21.35 204 LEU A C 1
ATOM 2782 O O . LEU A 1 185 ? 42.085 18.164 25.001 1.00 19.07 204 LEU A O 1
ATOM 2798 N N . ARG A 1 186 ? 41.213 19.581 26.505 1.00 18.99 205 ARG A N 1
ATOM 2799 C CA . ARG A 1 186 ? 41.844 20.738 25.890 1.00 17.83 205 ARG A CA 1
ATOM 2800 C C . ARG A 1 186 ? 43.360 20.582 25.880 1.00 19.40 205 ARG A C 1
ATOM 2801 O O . ARG A 1 186 ? 44.024 20.902 24.870 1.00 19.29 205 ARG A O 1
ATOM 2822 N N . GLU A 1 187 ? 43.922 20.066 26.973 1.00 19.95 206 GLU A N 1
ATOM 2823 C CA . GLU A 1 187 ? 45.357 19.811 27.055 1.00 21.00 206 GLU A CA 1
ATOM 2824 C C . GLU A 1 187 ? 45.775 18.665 26.128 1.00 24.46 206 GLU A C 1
ATOM 2825 O O . GLU A 1 187 ? 46.774 18.764 25.415 1.00 24.98 206 GLU A O 1
ATOM 2837 N N . LYS A 1 188 ? 45.049 17.547 26.161 1.00 19.78 207 LYS A N 1
ATOM 2838 C CA . LYS A 1 188 ? 45.452 16.375 25.389 1.00 22.24 207 LYS A CA 1
ATOM 2839 C C . LYS A 1 188 ? 45.466 16.668 23.889 1.00 19.90 207 LYS A C 1
ATOM 2840 O O . LYS A 1 188 ? 46.378 16.235 23.175 1.00 23.37 207 LYS A O 1
ATOM 2859 N N . LEU A 1 189 ? 44.451 17.354 23.396 1.00 18.51 208 LEU A N 1
ATOM 2860 C CA . LEU A 1 189 ? 44.276 17.577 21.955 1.00 17.82 208 LEU A CA 1
ATOM 2861 C C . LEU A 1 189 ? 44.847 18.906 21.486 1.00 21.91 208 LEU A C 1
ATOM 2862 O O . LEU A 1 189 ? 44.804 19.182 20.286 1.00 21.36 208 LEU A O 1
ATOM 2878 N N . SER A 1 190 ? 45.341 19.746 22.403 1.00 21.22 209 SER A N 1
ATOM 2879 C CA . SER A 1 190 ? 45.922 21.047 22.059 1.00 20.89 209 SER A CA 1
ATOM 2880 C C . SER A 1 190 ? 44.903 21.961 21.389 1.00 17.70 209 SER A C 1
ATOM 2881 O O . SER A 1 190 ? 45.135 22.513 20.291 1.00 19.30 209 SER A O 1
ATOM 2889 N N . LEU A 1 191 ? 43.756 22.124 22.042 1.00 16.35 210 LEU A N 1
ATOM 2890 C CA . LEU A 1 191 ? 42.745 23.059 21.582 1.00 17.23 210 LEU A CA 1
ATOM 2891 C C . LEU A 1 191 ? 43.055 24.465 22.077 1.00 15.38 210 LEU A C 1
ATOM 2892 O O . LEU A 1 191 ? 43.523 24.651 23.211 1.00 17.90 210 LEU A O 1
ATOM 2908 N N . ASN A 1 192 ? 42.763 25.455 21.240 1.00 14.56 211 ASN A N 1
ATOM 2909 C CA . ASN A 1 192 ? 42.986 26.842 21.601 1.00 16.69 211 ASN A CA 1
ATOM 2910 C C . ASN A 1 192 ? 41.936 27.748 20.987 1.00 16.94 211 ASN A C 1
ATOM 2911 O O . ASN A 1 192 ? 41.231 27.375 20.040 1.00 16.54 211 ASN A O 1
ATOM 2922 N N . LEU A 1 193 ? 41.907 28.988 21.494 1.00 17.31 212 LEU A N 1
ATOM 2923 C CA . LEU A 1 193 ? 41.080 30.060 20.950 1.00 16.16 212 LEU A CA 1
ATOM 2924 C C . LEU A 1 193 ? 41.945 31.174 20.375 1.00 15.71 212 LEU A C 1
ATOM 2925 O O . LEU A 1 193 ? 43.013 31.483 20.910 1.00 16.96 212 LEU A O 1
ATOM 2941 N N . ASP A 1 194 ? 41.463 31.801 19.298 1.00 16.27 213 ASP A N 1
ATOM 2942 C CA . ASP A 1 194 ? 42.171 32.904 18.653 1.00 16.35 213 ASP A CA 1
ATOM 2943 C C . ASP A 1 194 ? 41.794 34.220 19.343 1.00 17.90 213 ASP A C 1
ATOM 2944 O O . ASP A 1 194 ? 41.056 35.066 18.818 1.00 17.34 213 ASP A O 1
ATOM 2953 N N . HIS A 1 195 ? 42.370 34.387 20.552 1.00 16.45 214 HIS A N 1
ATOM 2954 C CA . HIS A 1 195 ? 41.972 35.453 21.472 1.00 20.50 214 HIS A CA 1
ATOM 2955 C C . HIS A 1 195 ? 42.143 36.850 20.874 1.00 22.99 214 HIS A C 1
ATOM 2956 O O . HIS A 1 195 ? 41.384 37.759 21.227 1.00 21.91 214 HIS A O 1
ATOM 2970 N N . LYS A 1 196 ? 43.136 37.063 20.000 1.00 19.92 215 LYS A N 1
ATOM 2971 C CA . LYS A 1 196 ? 43.413 38.403 19.479 1.00 19.12 215 LYS A CA 1
ATOM 2972 C C . LYS A 1 196 ? 43.012 38.568 18.009 1.00 18.36 215 LYS A C 1
ATOM 2973 O O . LYS A 1 196 ? 43.460 39.513 17.343 1.00 20.28 215 LYS A O 1
ATOM 2992 N N . SER A 1 197 ? 42.169 37.670 17.493 1.00 19.03 216 SER A N 1
ATOM 2993 C CA . SER A 1 197 ? 41.606 37.808 16.152 1.00 20.58 216 SER A CA 1
ATOM 2994 C C . SER A 1 197 ? 42.711 37.900 15.101 1.00 22.79 216 SER A C 1
ATOM 2995 O O . SER A 1 197 ? 42.671 38.745 14.201 1.00 23.28 216 SER A O 1
ATOM 3003 N N . ARG A 1 198 ? 43.719 37.024 15.222 1.00 22.54 217 ARG A N 1
ATOM 3004 C CA . ARG A 1 198 ? 44.808 36.987 14.250 1.00 23.13 217 ARG A CA 1
ATOM 3005 C C . ARG A 1 198 ? 44.401 36.283 12.975 1.00 21.50 217 ARG A C 1
ATOM 3006 O O . ARG A 1 198 ? 44.872 36.636 11.876 1.00 21.56 217 ARG A O 1
ATOM 3027 N N . ILE A 1 199 ? 43.526 35.304 13.085 1.00 17.11 218 ILE A N 1
ATOM 3028 C CA . ILE A 1 199 ? 42.991 34.585 11.943 1.00 15.78 218 ILE A CA 1
ATOM 3029 C C . ILE A 1 199 ? 41.509 34.875 11.765 1.00 19.32 218 ILE A C 1
ATOM 3030 O O . ILE A 1 199 ? 41.062 35.227 10.674 1.00 17.77 218 ILE A O 1
ATOM 3046 N N . PHE A 1 200 ? 40.728 34.731 12.850 1.00 15.68 219 PHE A N 1
ATOM 3047 C CA . PHE A 1 200 ? 39.281 34.857 12.772 1.00 17.07 219 PHE A CA 1
ATOM 3048 C C . PHE A 1 200 ? 38.838 36.160 13.407 1.00 20.08 219 PHE A C 1
ATOM 3049 O O . PHE A 1 200 ? 39.193 36.438 14.559 1.00 17.33 219 PHE A O 1
ATOM 3066 N N . GLN A 1 201 ? 38.010 36.918 12.688 1.00 19.05 220 GLN A N 1
ATOM 3067 C CA . GLN A 1 201 ? 37.413 38.148 13.203 1.00 18.55 220 GLN A CA 1
ATOM 3068 C C . GLN A 1 201 ? 35.894 37.978 13.262 1.00 19.83 220 GLN A C 1
ATOM 3069 O O . GLN A 1 201 ? 35.216 38.042 12.232 1.00 20.13 220 GLN A O 1
ATOM 3083 N N . ASN A 1 202 ? 35.357 37.789 14.463 1.00 19.80 221 ASN A N 1
ATOM 3084 C CA . ASN A 1 202 ? 33.919 37.847 14.683 1.00 19.54 221 ASN A CA 1
ATOM 3085 C C . ASN A 1 202 ? 33.519 39.298 14.890 1.00 19.16 221 ASN A C 1
ATOM 3086 O O . ASN A 1 202 ? 34.047 39.969 15.779 1.00 22.95 221 ASN A O 1
ATOM 3097 N N . LEU A 1 203 ? 32.611 39.803 14.055 1.00 18.24 222 LEU A N 1
ATOM 3098 C CA . LEU A 1 203 ? 32.303 41.221 14.135 1.00 22.07 222 LEU A CA 1
ATOM 3099 C C . LEU A 1 203 ? 31.311 41.555 15.251 1.00 25.86 222 LEU A C 1
ATOM 3100 O O . LEU A 1 203 ? 31.336 42.680 15.758 1.00 27.41 222 LEU A O 1
ATOM 3116 N N . ASN A 1 204 ? 30.435 40.623 15.644 1.00 26.03 223 ASN A N 1
ATOM 3117 C CA . ASN A 1 204 ? 29.455 40.924 16.686 1.00 26.31 223 ASN A CA 1
ATOM 3118 C C . ASN A 1 204 ? 30.186 41.136 18.008 1.00 25.35 223 ASN A C 1
ATOM 3119 O O . ASN A 1 204 ? 30.878 40.232 18.489 1.00 27.59 223 ASN A O 1
ATOM 3130 N N . GLY A 1 205 ? 30.045 42.322 18.583 1.00 29.61 224 GLY A N 1
ATOM 3131 C CA . GLY A 1 205 ? 30.747 42.651 19.806 1.00 36.03 224 GLY A CA 1
ATOM 3132 C C . GLY A 1 205 ? 32.097 43.288 19.602 1.00 37.76 224 GLY A C 1
ATOM 3133 O O . GLY A 1 205 ? 32.795 43.561 20.589 1.00 33.28 224 GLY A O 1
ATOM 3137 N N . ALA A 1 206 ? 32.490 43.549 18.355 1.00 29.98 225 ALA A N 1
ATOM 3138 C CA . ALA A 1 206 ? 33.817 44.083 18.083 1.00 32.57 225 ALA A CA 1
ATOM 3139 C C . ALA A 1 206 ? 33.820 45.142 16.984 1.00 33.02 225 ALA A C 1
ATOM 3140 O O . ALA A 1 206 ? 34.889 45.470 16.457 1.00 33.96 225 ALA A O 1
ATOM 3147 N N . LEU A 1 207 ? 32.665 45.694 16.614 1.00 32.04 226 LEU A N 1
ATOM 3148 C CA . LEU A 1 207 ? 32.675 46.701 15.557 1.00 36.67 226 LEU A CA 1
ATOM 3149 C C . LEU A 1 207 ? 33.524 47.908 15.936 1.00 36.18 226 LEU A C 1
ATOM 3150 O O . LEU A 1 207 ? 34.133 48.535 15.059 1.00 39.81 226 LEU A O 1
ATOM 3166 N N . ASP A 1 208 ? 33.596 48.238 17.232 1.00 35.82 227 ASP A N 1
ATOM 3167 C CA . ASP A 1 208 ? 34.444 49.334 17.692 1.00 42.54 227 ASP A CA 1
ATOM 3168 C C . ASP A 1 208 ? 35.926 49.044 17.510 1.00 42.21 227 ASP A C 1
ATOM 3169 O O . ASP A 1 208 ? 36.740 49.966 17.642 1.00 43.62 227 ASP A O 1
ATOM 3178 N N . GLU A 1 209 ? 36.289 47.799 17.203 1.00 37.56 228 GLU A N 1
ATOM 3179 C CA . GLU A 1 209 ? 37.684 47.395 17.098 1.00 39.29 228 GLU A CA 1
ATOM 3180 C C . GLU A 1 209 ? 38.228 47.356 15.673 1.00 35.41 228 GLU A C 1
ATOM 3181 O O . GLU A 1 209 ? 39.440 47.184 15.508 1.00 36.19 228 GLU A O 1
ATOM 3193 N N . VAL A 1 210 ? 37.396 47.473 14.643 1.00 32.22 229 VAL A N 1
ATOM 3194 C CA . VAL A 1 210 ? 37.872 47.194 13.298 1.00 27.59 229 VAL A CA 1
ATOM 3195 C C . VAL A 1 210 ? 37.747 48.430 12.419 1.00 34.08 229 VAL A C 1
ATOM 3196 O O . VAL A 1 210 ? 36.880 49.286 12.616 1.00 36.40 229 VAL A O 1
ATOM 3209 N N . VAL A 1 211 ? 38.639 48.507 11.429 1.00 30.06 230 VAL A N 1
ATOM 3210 C CA . VAL A 1 211 ? 38.603 49.539 10.403 1.00 34.21 230 VAL A CA 1
ATOM 3211 C C . VAL A 1 211 ? 38.839 48.857 9.063 1.00 33.60 230 VAL A C 1
ATOM 3212 O O . VAL A 1 211 ? 39.321 47.724 8.993 1.00 35.87 230 VAL A O 1
ATOM 3225 N N . LEU A 1 212 ? 38.462 49.551 7.997 1.00 34.99 231 LEU A N 1
ATOM 3226 C CA . LEU A 1 212 ? 38.783 49.080 6.663 1.00 38.93 231 LEU A CA 1
ATOM 3227 C C . LEU A 1 212 ? 40.234 49.414 6.335 1.00 42.72 231 LEU A C 1
ATOM 3228 O O . LEU A 1 212 ? 40.786 50.416 6.798 1.00 46.74 231 LEU A O 1
ATOM 3244 N N . LYS A 1 213 ? 40.853 48.550 5.534 1.00 38.08 232 LYS A N 1
ATOM 3245 C CA . LYS A 1 213 ? 42.232 48.728 5.104 1.00 42.01 232 LYS A CA 1
ATOM 3246 C C . LYS A 1 213 ? 42.335 48.312 3.646 1.00 44.03 232 LYS A C 1
ATOM 3247 O O . LYS A 1 213 ? 41.834 47.249 3.268 1.00 40.28 232 LYS A O 1
ATOM 3266 N N . PHE A 1 214 ? 42.973 49.143 2.831 1.00 46.23 233 PHE A N 1
ATOM 3267 C CA . PHE A 1 214 ? 43.224 48.761 1.451 1.00 47.60 233 PHE A CA 1
ATOM 3268 C C . PHE A 1 214 ? 44.421 47.824 1.405 1.00 53.23 233 PHE A C 1
ATOM 3269 O O . PHE A 1 214 ? 45.457 48.082 2.025 1.00 59.70 233 PHE A O 1
ATOM 3286 N N . ASP A 1 215 ? 44.244 46.704 0.717 1.00 47.32 234 ASP A N 1
ATOM 3287 C CA . ASP A 1 215 ? 45.284 45.701 0.536 1.00 61.45 234 ASP A CA 1
ATOM 3288 C C . ASP A 1 215 ? 45.228 45.316 -0.934 1.00 54.85 234 ASP A C 1
ATOM 3289 O O . ASP A 1 215 ? 44.289 44.634 -1.358 1.00 48.34 234 ASP A O 1
ATOM 3298 N N . ARG A 1 216 ? 46.188 45.797 -1.718 1.00 56.17 235 ARG A N 1
ATOM 3299 C CA . ARG A 1 216 ? 46.268 45.470 -3.140 1.00 60.54 235 ARG A CA 1
ATOM 3300 C C . ARG A 1 216 ? 44.923 45.680 -3.837 1.00 62.66 235 ARG A C 1
ATOM 3301 O O . ARG A 1 216 ? 44.385 44.783 -4.490 1.00 62.29 235 ARG A O 1
ATOM 3322 N N . ASN A 1 217 ? 44.367 46.879 -3.686 1.00 71.64 236 ASN A N 1
ATOM 3323 C CA . ASN A 1 217 ? 43.102 47.230 -4.330 1.00 80.02 236 ASN A CA 1
ATOM 3324 C C . ASN A 1 217 ? 41.985 46.256 -3.964 1.00 61.27 236 ASN A C 1
ATOM 3325 O O . ASN A 1 217 ? 41.051 46.035 -4.740 1.00 56.10 236 ASN A O 1
ATOM 3336 N N . ARG A 1 218 ? 42.100 45.634 -2.798 1.00 43.76 237 ARG A N 1
ATOM 3337 C CA . ARG A 1 218 ? 40.977 45.003 -2.135 1.00 45.17 237 ARG A CA 1
ATOM 3338 C C . ARG A 1 218 ? 40.798 45.683 -0.787 1.00 42.18 237 ARG A C 1
ATOM 3339 O O . ARG A 1 218 ? 41.747 46.243 -0.221 1.00 46.23 237 ARG A O 1
ATOM 3360 N N . VAL A 1 219 ? 39.572 45.633 -0.282 1.00 36.88 238 VAL A N 1
ATOM 3361 C CA . VAL A 1 219 ? 39.240 46.154 1.040 1.00 37.22 238 VAL A CA 1
ATOM 3362 C C . VAL A 1 219 ? 39.184 44.983 2.010 1.00 37.92 238 VAL A C 1
ATOM 3363 O O . VAL A 1 219 ? 38.412 44.037 1.811 1.00 32.59 238 VAL A O 1
ATOM 3376 N N . ARG A 1 220 ? 39.986 45.045 3.076 1.00 30.75 239 ARG A N 1
ATOM 3377 C CA . ARG A 1 220 ? 39.901 44.037 4.130 1.00 29.46 239 ARG A CA 1
ATOM 3378 C C . ARG A 1 220 ? 39.801 44.715 5.490 1.00 31.85 239 ARG A C 1
ATOM 3379 O O . ARG A 1 220 ? 39.660 45.938 5.568 1.00 31.83 239 ARG A O 1
ATOM 3400 N N . ILE A 1 221 ? 39.866 43.935 6.565 1.00 30.48 240 ILE A N 1
ATOM 3401 C CA . ILE A 1 221 ? 39.685 44.443 7.922 1.00 33.37 240 ILE A CA 1
ATOM 3402 C C . ILE A 1 221 ? 41.028 44.500 8.626 1.00 30.35 240 ILE A C 1
ATOM 3403 O O . ILE A 1 221 ? 41.817 43.548 8.565 1.00 31.57 240 ILE A O 1
ATOM 3419 N N . ARG A 1 222 ? 41.274 45.599 9.331 1.00 30.82 241 ARG A N 1
ATOM 3420 C CA . ARG A 1 222 ? 42.317 45.644 10.338 1.00 30.63 241 ARG A CA 1
ATOM 3421 C C . ARG A 1 222 ? 41.663 45.734 11.706 1.00 27.59 241 ARG A C 1
ATOM 3422 O O . ARG A 1 222 ? 40.765 46.553 11.914 1.00 29.06 241 ARG A O 1
ATOM 3443 N N . ASN A 1 223 ? 42.094 44.888 12.625 1.00 26.99 242 ASN A N 1
ATO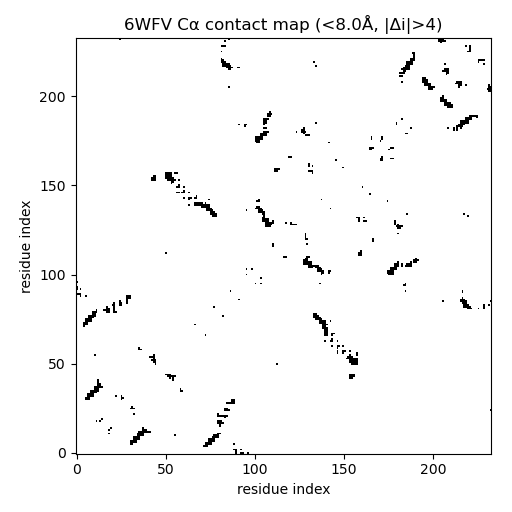M 3444 C CA . ASN A 1 223 ? 41.658 45.009 14.007 1.00 27.81 242 ASN A CA 1
ATOM 3445 C C . ASN A 1 223 ? 42.654 45.929 14.698 1.00 31.89 242 ASN A C 1
ATOM 3446 O O . ASN A 1 223 ? 43.824 45.577 14.872 1.00 33.36 242 ASN A O 1
ATOM 3457 N N . VAL A 1 224 ? 42.192 47.128 15.054 1.00 30.26 243 VAL A N 1
ATOM 3458 C CA . VAL A 1 224 ? 43.058 48.125 15.673 1.00 29.65 243 VAL A CA 1
ATOM 3459 C C . VAL A 1 224 ? 43.210 47.913 17.172 1.00 33.10 243 VAL A C 1
ATOM 3460 O O . VAL A 1 224 ? 44.128 48.471 17.774 1.00 36.17 243 VAL A O 1
ATOM 3473 N N . ALA A 1 225 ? 42.329 47.140 17.799 1.00 32.04 244 ALA A N 1
ATOM 3474 C CA . ALA A 1 225 ? 42.511 46.864 19.219 1.00 35.48 244 ALA A CA 1
ATOM 3475 C C . ALA A 1 225 ? 43.714 45.955 19.450 1.00 32.43 244 ALA A C 1
ATOM 3476 O O . ALA A 1 225 ? 44.485 46.163 20.394 1.00 34.22 244 ALA A O 1
ATOM 3483 N N . TYR A 1 226 ? 43.883 44.939 18.601 1.00 28.61 245 TYR A N 1
ATOM 3484 C CA . TYR A 1 226 ? 44.976 43.982 18.709 1.00 26.54 245 TYR A CA 1
ATOM 3485 C C . TYR A 1 226 ? 46.048 44.181 17.646 1.00 31.80 245 TYR A C 1
ATOM 3486 O O . TYR A 1 226 ? 47.097 43.537 17.726 1.00 33.00 245 TYR A O 1
ATOM 3504 N N . ASP A 1 227 ? 45.808 45.045 16.658 1.00 31.51 246 ASP A N 1
ATOM 3505 C CA . ASP A 1 227 ? 46.747 45.295 15.557 1.00 32.96 246 ASP A CA 1
ATOM 3506 C C . ASP A 1 227 ? 46.962 44.024 14.735 1.00 33.49 246 ASP A C 1
ATOM 3507 O O . ASP A 1 227 ? 48.088 43.564 14.542 1.00 40.27 246 ASP A O 1
ATOM 3516 N N . THR A 1 228 ? 45.863 43.465 14.230 1.00 29.49 247 THR A N 1
ATOM 3517 C CA . THR A 1 228 ? 45.906 42.239 13.448 1.00 29.02 247 THR A CA 1
ATOM 3518 C C . THR A 1 228 ? 45.196 42.443 12.117 1.00 31.70 247 THR A C 1
ATOM 3519 O O . THR A 1 228 ? 44.436 43.397 11.925 1.00 30.15 247 THR A O 1
ATOM 3530 N N . LEU A 1 229 ? 45.469 41.529 11.182 1.00 30.21 248 LEU A N 1
ATOM 3531 C CA . LEU A 1 229 ? 44.868 41.516 9.848 1.00 27.38 248 LEU A CA 1
ATOM 3532 C C . LEU A 1 229 ? 44.230 40.140 9.688 1.00 22.77 248 LEU A C 1
ATOM 3533 O O . LEU A 1 229 ? 44.868 39.215 9.184 1.00 26.32 248 LEU A O 1
ATOM 3549 N N . PRO A 1 230 ? 42.997 39.965 10.148 1.00 26.34 249 PRO A N 1
ATOM 3550 C CA . PRO A 1 230 ? 42.395 38.625 10.103 1.00 21.13 249 PRO A CA 1
ATOM 3551 C C . PRO A 1 230 ? 42.163 38.124 8.682 1.00 20.60 249 PRO A C 1
ATOM 3552 O O . PRO A 1 230 ? 41.995 38.891 7.725 1.00 22.53 249 PRO A O 1
ATOM 3563 N N . ILE A 1 231 ? 42.164 36.800 8.562 1.00 19.84 250 ILE A N 1
ATOM 3564 C CA . ILE A 1 231 ? 41.942 36.112 7.292 1.00 19.16 250 ILE A CA 1
ATOM 3565 C C . ILE A 1 231 ? 40.462 35.860 7.059 1.00 20.13 250 ILE A C 1
ATOM 3566 O O . ILE A 1 231 ? 39.978 35.917 5.927 1.00 21.57 250 ILE A O 1
ATOM 3582 N N . VAL A 1 232 ? 39.750 35.507 8.119 1.00 17.05 251 VAL A N 1
ATOM 3583 C CA . VAL A 1 232 ? 38.359 35.092 8.052 1.00 15.58 251 VAL A CA 1
ATOM 3584 C C . VAL A 1 232 ? 37.542 36.163 8.744 1.00 20.96 251 VAL A C 1
ATOM 3585 O O . VAL A 1 232 ? 37.794 36.459 9.919 1.00 23.00 251 VAL A O 1
ATOM 3598 N N . VAL A 1 233 ? 36.569 36.754 8.050 1.00 19.29 252 VAL A N 1
ATOM 3599 C CA . VAL A 1 233 ? 35.692 37.740 8.679 1.00 20.32 252 VAL A CA 1
ATOM 3600 C C . VAL A 1 233 ? 34.275 37.178 8.751 1.00 22.37 252 VAL A C 1
ATOM 3601 O O . VAL A 1 233 ? 33.679 36.836 7.724 1.00 22.62 252 VAL A O 1
ATOM 3614 N N . HIS A 1 234 ? 33.731 37.111 9.971 1.00 19.05 253 HIS A N 1
ATOM 3615 C CA . HIS A 1 234 ? 32.421 36.525 10.250 1.00 18.81 253 HIS A CA 1
ATOM 3616 C C . HIS A 1 234 ? 31.501 37.652 10.678 1.00 20.29 253 HIS A C 1
ATOM 3617 O O . HIS A 1 234 ? 31.677 38.234 11.751 1.00 21.29 253 HIS A O 1
ATOM 3631 N N . GLY A 1 235 ? 30.547 37.981 9.817 1.00 19.55 254 GLY A N 1
ATOM 3632 C CA . GLY A 1 235 ? 29.577 39.020 10.113 1.00 21.81 254 GLY A CA 1
ATOM 3633 C C . GLY A 1 235 ? 28.388 38.393 10.804 1.00 27.31 254 GLY A C 1
ATOM 3634 O O . GLY A 1 235 ? 27.295 38.307 10.229 1.00 28.08 254 GLY A O 1
ATOM 3638 N N . ASN A 1 236 ? 28.610 37.933 12.044 1.00 24.87 255 ASN A N 1
ATOM 3639 C CA . ASN A 1 236 ? 27.616 37.176 12.780 1.00 30.62 255 ASN A CA 1
ATOM 3640 C C . ASN A 1 236 ? 26.649 38.110 13.509 1.00 34.39 255 ASN A C 1
ATOM 3641 O O . ASN A 1 236 ? 26.875 39.320 13.651 1.00 28.29 255 ASN A O 1
ATOM 3652 N N . GLY A 1 237 ? 25.551 37.531 13.982 1.00 41.44 256 GLY A N 1
ATOM 3653 C CA . GLY A 1 237 ? 24.509 38.318 14.586 1.00 43.37 256 GLY A CA 1
ATOM 3654 C C . GLY A 1 237 ? 24.060 39.362 13.594 1.00 39.60 256 GLY A C 1
ATOM 3655 O O . GLY A 1 237 ? 23.891 39.083 12.404 1.00 40.33 256 GLY A O 1
ATOM 3659 N N . PRO A 1 238 ? 23.927 40.616 14.047 1.00 45.24 257 PRO A N 1
ATOM 3660 C CA . PRO A 1 238 ? 23.360 41.666 13.192 1.00 40.99 257 PRO A CA 1
ATOM 3661 C C . PRO A 1 238 ? 24.367 42.420 12.332 1.00 38.85 257 PRO A C 1
ATOM 3662 O O . PRO A 1 238 ? 24.001 43.459 11.772 1.00 38.10 257 PRO A O 1
ATOM 3673 N N . THR A 1 239 ? 25.607 41.935 12.218 1.00 36.64 258 THR A N 1
ATOM 3674 C CA . THR A 1 239 ? 26.668 42.617 11.483 1.00 33.72 258 THR A CA 1
ATOM 3675 C C . THR A 1 239 ? 26.810 42.135 10.034 1.00 34.36 258 THR A C 1
ATOM 3676 O O . THR A 1 239 ? 27.735 42.567 9.332 1.00 34.96 258 THR A O 1
ATOM 3687 N N . LYS A 1 240 ? 25.897 41.283 9.564 1.00 34.64 259 LYS A N 1
ATOM 3688 C CA . LYS A 1 240 ? 26.072 40.614 8.273 1.00 33.20 259 LYS A CA 1
ATOM 3689 C C . LYS A 1 240 ? 26.280 41.601 7.123 1.00 33.27 259 LYS A C 1
ATOM 3690 O O . LYS A 1 240 ? 27.070 41.337 6.211 1.00 36.73 259 LYS A O 1
ATOM 3709 N N . LEU A 1 241 ? 25.600 42.751 7.152 1.00 33.73 260 LEU A N 1
ATOM 3710 C CA . LEU A 1 241 ? 25.700 43.685 6.03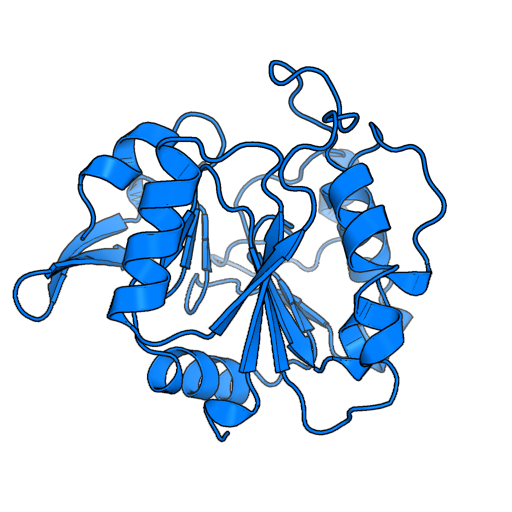2 1.00 37.09 260 LEU A CA 1
ATOM 3711 C C . LEU A 1 241 ? 27.062 44.375 5.970 1.00 39.33 260 LEU A C 1
ATOM 3712 O O . LEU A 1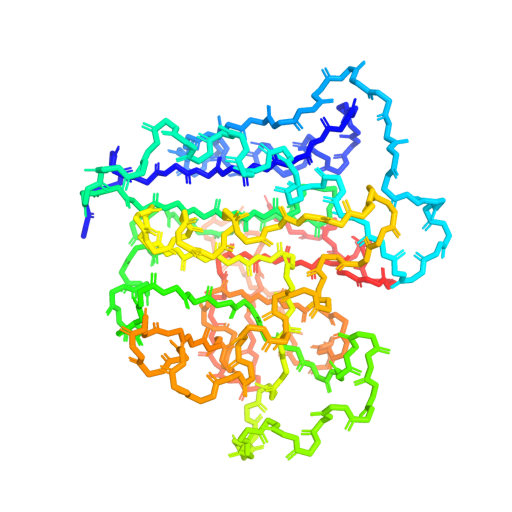 241 ? 27.432 44.888 4.905 1.00 34.56 260 LEU A O 1
ATOM 3728 N N . GLN A 1 242 ? 27.823 44.384 7.075 1.00 34.75 261 GLN A N 1
ATOM 3729 C CA . GLN A 1 242 ? 29.180 44.927 7.034 1.00 34.10 261 GLN A CA 1
ATOM 3730 C C . GLN A 1 242 ? 30.058 44.206 6.017 1.00 29.83 261 GLN A C 1
ATOM 3731 O O . GLN A 1 242 ? 31.011 44.793 5.489 1.00 35.48 261 GLN A O 1
ATOM 3745 N N . LEU A 1 243 ? 29.769 42.929 5.741 1.00 28.62 262 LEU A N 1
ATOM 3746 C CA . LEU A 1 243 ? 30.586 42.189 4.789 1.00 28.15 262 LEU A CA 1
ATOM 3747 C C . LEU A 1 243 ? 30.496 42.772 3.388 1.00 30.85 262 LEU A C 1
ATOM 3748 O O . LEU A 1 243 ? 31.375 42.514 2.560 1.00 32.41 262 LEU A O 1
ATOM 3764 N N . ASN A 1 244 ? 29.470 43.555 3.098 1.00 33.10 263 ASN A N 1
ATOM 3765 C CA . ASN A 1 244 ? 29.413 44.090 1.752 1.00 39.05 263 ASN A CA 1
ATOM 3766 C C . ASN A 1 244 ? 30.419 45.198 1.501 1.00 41.37 263 ASN A C 1
ATOM 3767 O O . ASN A 1 244 ? 30.494 45.664 0.363 1.00 37.87 263 ASN A O 1
ATOM 3778 N N . TYR A 1 245 ? 31.207 45.621 2.490 1.00 39.60 264 TYR A N 1
ATOM 3779 C CA . TYR A 1 245 ? 32.275 46.581 2.228 1.00 36.89 264 TYR A CA 1
ATOM 3780 C C . TYR A 1 245 ? 33.600 45.921 1.864 1.00 37.15 264 TYR A C 1
ATOM 3781 O O . TYR A 1 245 ? 34.540 46.629 1.483 1.00 39.21 264 TYR A O 1
ATOM 3799 N N . LEU A 1 246 ? 33.684 44.595 1.934 1.00 33.89 265 LEU A N 1
ATOM 3800 C CA . LEU A 1 246 ? 34.948 43.873 1.875 1.00 32.06 265 LEU A CA 1
ATOM 3801 C C . LEU A 1 246 ? 35.114 43.145 0.549 1.00 37.22 265 LEU A C 1
ATOM 3802 O O . LEU A 1 246 ? 34.170 42.528 0.046 1.00 45.30 265 LEU A O 1
ATOM 3818 N N . GLY A 1 247 ? 36.327 43.202 0.003 1.00 35.84 266 GLY A N 1
ATOM 3819 C CA . GLY A 1 247 ? 36.614 42.580 -1.280 1.00 60.65 266 GLY A CA 1
ATOM 3820 C C . GLY A 1 247 ? 37.016 43.540 -2.389 1.00 88.39 266 GLY A C 1
ATOM 3821 O O . GLY A 1 247 ? 37.264 43.141 -3.530 1.00 95.39 266 GLY A O 1
#

B-factor: mean 34.15, std 21.43, range [11.94, 163.13]

Sequence (233 aa):
VNPEKLLVITVATAETEGYLRFLRSAEFFNNYTVRTLGLGEEWRGGDVARTVGGGQKVRWLKKKEMEKYADREDMIIMFVDSYDVILAGSPTELLKKFVQSGSRLLFSAESFCWPEWGLAEQYPEVGTGKRFLNSGGFIGFATTIHQQIVRQWKYKDDDDDQLFYTRLYLDPGLREKLSLNLDHKSRIFQNLNGALDEVVLKFDRNRVRIRNVAYDTLPIVVHGNGPTKLQLNYLG

Solvent-accessible surface area: 11162 Å² total; per-residue (Å²): 95,64,61,158,78,11,25,0,0,0,11,1,21,50,104,45,132,7,8,40,48,0,55,150,5,0,114,112,15,120,11,86,39,95,23,10,14,75,75,104,131,88,132,2,16,98,137,86,137,100,44,10,6,0,2,25,2,96,34,1,60,146,5,0,103,128,34,24,123,94,138,56,19,1,0,0,4,0,27,2,70,24,0,8,1,7,0,39,13,88,44,0,2,134,43,4,90,123,45,65,6,93,1,5,3,1,2,10,39,97,10,114,29,67,201,49,24,15,147,95,8,61,130,43,68,122,14,23,48,21,1,9,3,5,3,0,0,0,44,0,15,4,0,29,77,2,0,143,68,8,165,101,135,14,70,45,19,10,15,30,16,6,4,129,27,10,12,72,96,49,36,46,139,165,18,40,4,58,9,7,53,88,2,119,2,4,2,6,3,42,35,1,86,130,18,24,65,96,81,145,33,181,134,48,27,8,8,74,0,63,63,34,108,19,53,0,0,2,0,12,0,15,58,118,5,89,138,76,0,96,139,21,53

Foldseek 3Di:
DDLVQEEEEEEDQECDPQLVQAVVQCVVQPHHYDYPRHVHDQPQDDPVDPFGQLLVLVRVLVVLVVVQPVQSHKYKYAYRNQKHFDHHSVLQVVVVVVVVAQKEFEAAQAAPDDNVCQVLWDDDPPFRTYGDHRIMMHGSNLVNVQSNPRDDGRNGGPRVSVRVQCSPVVNCVVRRYYYPRLQQAEAECVRQVVQWDWDDDPNWIAIAGNVNRHGYGMYGCPDPRRCVCVRTD

Organism: Homo sapiens (NCBI:txid9606)

GO terms:
  GO:0005794 Golgi apparatus (C, IDA)
  GO:0005576 extracellular region (C, EXP)
  GO:0005788 endoplasmic reticulum lumen (C, EXP)
  GO:0005791 rough endoplasmic reticulum (C, EXP)
  GO:0008475 procollagen-lysine 5-dioxygenase activity (F, EXP)
  GO:0033823 procollagen glucosyltransferase activity (F, EXP)
  GO:0050211 procollagen galactosyltransferase activity (F, EXP)
  GO:0008475 procollagen-lysine 5-dioxygenase activity (F, IMP)
  GO:0033823 procollagen glucosyltransferase activity (F, IMP)
  GO:0050211 procollagen galactosyltransferase activity (F, IMP)
  GO:0005789 endoplasmic reticulum membrane (C, TAS)
  GO:0030199 collagen fibril organization (P, TAS)
  GO:0050211 procollagen galactosyltransferase activity (F, TAS)
  GO:0005515 protein binding (F, IPI)
  GO:0005506 iron ion binding (F, EXP)
  GO:0036094 small molecule binding (F, EXP)
  GO:0046872 metal ion binding (F, EXP)
  GO:0005783 endoplasmic reticulum (C, IDA)
  GO:0008475 procollagen-lysine 5-dioxygenase activity (F, IDA)
  GO:0005783 endoplasmic reticulum (C, TAS)

Radius of gyration: 16.3 Å; Cα contacts (8 Å, |Δi|>4): 487; chains: 1; bounding box: 38×40×40 Å